Protein AF-G0P4Y8-F1 (afdb_monomer_lite)

Organism: Caenorhabditis brenneri (NCBI:txid135651)

Foldseek 3Di:
DDPDPPPDPPDPVQPLVNVLVCCLVPDALQVLLVQLLPDLVSVLSSLVVLLVLLVVLVVLLVVLLVLLVVCCVVPVLLPQLNVLSVCCCPLQSVLLVLCSLVSNPSDDDCSPLSQSSRVLSRVSVVLSVQSVCVSVPDDDPDRDCVVSSVSSVVSSVCCVVPPVVVSVVVVVVVVVVVVVVVVVVVVVVVVVVVVVVVVVVVVVVVVVVVVVVVVVVVVVVVVVVVVVVVVVVVVVVVVVVVVVVVVVVVVVVVVD

pLDDT: mean 80.64, std 14.35, range [33.56, 96.12]

Structure (mmCIF, N/CA/C/O backbone):
data_AF-G0P4Y8-F1
#
_entry.id   AF-G0P4Y8-F1
#
loop_
_atom_site.group_PDB
_atom_site.id
_atom_site.type_symbol
_atom_site.label_atom_id
_atom_site.label_alt_id
_atom_site.label_comp_id
_atom_site.label_asym_id
_atom_site.label_entity_id
_atom_site.label_seq_id
_atom_site.pdbx_PDB_ins_code
_atom_site.Cartn_x
_atom_site.Cartn_y
_atom_site.Cartn_z
_atom_site.occupancy
_atom_site.B_iso_or_equiv
_atom_site.auth_seq_id
_atom_site.auth_comp_id
_atom_site.auth_asym_id
_atom_site.auth_atom_id
_atom_site.pdbx_PDB_model_num
ATOM 1 N N . MET A 1 1 ? -16.570 -28.121 -39.715 1.00 37.16 1 MET A N 1
ATOM 2 C CA . MET A 1 1 ? -16.388 -28.126 -38.246 1.00 37.16 1 MET A CA 1
ATOM 3 C C . MET A 1 1 ? -15.683 -26.844 -37.822 1.00 37.16 1 MET A C 1
ATOM 5 O O . MET A 1 1 ? -14.482 -26.720 -38.023 1.00 37.16 1 MET A O 1
ATOM 9 N N . LYS A 1 2 ? -16.431 -25.855 -37.318 1.00 33.56 2 LYS A N 1
ATOM 10 C CA . LYS A 1 2 ? -15.859 -24.630 -36.740 1.00 33.56 2 LYS A CA 1
ATOM 11 C C . LYS A 1 2 ? -15.390 -24.964 -35.323 1.00 33.56 2 LYS A C 1
ATOM 13 O O . LYS A 1 2 ? -16.210 -25.363 -34.504 1.00 33.56 2 LYS A O 1
ATOM 18 N N . LYS A 1 3 ? -14.088 -24.844 -35.049 1.00 38.59 3 LYS A N 1
ATOM 19 C CA . LYS A 1 3 ? -13.556 -24.901 -33.681 1.00 38.59 3 LYS A CA 1
ATOM 20 C C . LYS A 1 3 ? -14.066 -23.671 -32.937 1.00 38.59 3 LYS A C 1
ATOM 22 O O . LYS A 1 3 ? -13.577 -22.567 -33.159 1.00 38.59 3 LYS A O 1
ATOM 27 N N . THR A 1 4 ? -15.070 -23.858 -32.093 1.00 38.50 4 THR A N 1
ATOM 28 C CA . THR A 1 4 ? -15.484 -22.861 -31.110 1.00 38.50 4 THR A CA 1
ATOM 29 C C . THR A 1 4 ? -14.330 -22.712 -30.122 1.00 38.50 4 THR A C 1
ATOM 31 O O . THR A 1 4 ? -14.064 -23.610 -29.326 1.00 38.50 4 THR A O 1
ATOM 34 N N . LEU A 1 5 ? -13.584 -21.612 -30.229 1.00 39.19 5 LEU A N 1
ATOM 35 C CA . LEU A 1 5 ? -12.640 -21.185 -29.203 1.00 39.19 5 LEU A CA 1
ATOM 36 C C . LEU A 1 5 ? -13.459 -20.869 -27.951 1.00 39.19 5 LEU A C 1
ATOM 38 O O . LEU A 1 5 ? -14.100 -19.825 -27.869 1.00 39.19 5 LEU A O 1
ATOM 42 N N . VAL A 1 6 ? -13.478 -21.799 -26.999 1.00 40.50 6 VAL A N 1
ATOM 43 C CA . VAL A 1 6 ? -13.973 -21.534 -25.650 1.00 40.50 6 VAL A CA 1
ATOM 44 C C . VAL A 1 6 ? -12.994 -20.540 -25.032 1.00 40.50 6 VAL A C 1
ATOM 46 O O . VAL A 1 6 ? -11.885 -20.902 -24.641 1.00 40.50 6 VAL A O 1
ATOM 49 N N . SER A 1 7 ? -13.365 -19.261 -25.025 1.00 37.09 7 SER A N 1
ATOM 50 C CA . SER A 1 7 ? -12.623 -18.226 -24.317 1.00 37.09 7 SER A CA 1
ATOM 51 C C . SER A 1 7 ? -12.599 -18.575 -22.831 1.00 37.09 7 SER A C 1
ATOM 53 O O . SER A 1 7 ? -13.652 -18.728 -22.212 1.00 37.09 7 SER A O 1
ATOM 55 N N . HIS A 1 8 ? -11.401 -18.693 -22.265 1.00 36.38 8 HIS A N 1
ATOM 56 C CA . HIS A 1 8 ? -11.180 -18.782 -20.824 1.00 36.38 8 HIS A CA 1
ATOM 57 C C . HIS A 1 8 ? -11.990 -17.677 -20.102 1.00 36.38 8 HIS A C 1
ATOM 59 O O . HIS A 1 8 ? -11.921 -16.524 -20.534 1.00 36.38 8 HIS A O 1
ATOM 65 N N . PRO A 1 9 ? -12.708 -17.951 -18.994 1.00 43.38 9 PRO A N 1
ATOM 66 C CA . PRO A 1 9 ? -13.504 -16.946 -18.271 1.00 43.38 9 PRO A CA 1
ATOM 67 C C . PRO A 1 9 ? -12.642 -15.941 -17.476 1.00 43.38 9 PRO A C 1
ATOM 69 O O . PRO A 1 9 ? -13.101 -15.291 -16.540 1.00 43.38 9 PRO A O 1
ATOM 72 N N . SER A 1 10 ? -11.364 -15.800 -17.819 1.00 47.06 10 SER A N 1
ATOM 73 C CA . SER A 1 10 ? -10.404 -14.952 -17.125 1.00 47.06 10 SER A CA 1
ATOM 74 C C . SER A 1 10 ? -10.356 -13.566 -17.760 1.00 47.06 10 SER A C 1
ATOM 76 O O . SER A 1 10 ? -9.437 -13.261 -18.517 1.00 47.06 10 SER A O 1
ATOM 78 N N . LYS A 1 11 ? -11.374 -12.754 -17.466 1.00 45.81 11 LYS A N 1
ATOM 79 C CA . LYS A 1 11 ? -11.297 -11.291 -17.296 1.00 45.81 11 LYS A CA 1
ATOM 80 C C . LYS A 1 11 ? -12.686 -10.771 -16.899 1.00 45.81 11 LYS A C 1
ATOM 82 O O . LYS A 1 11 ? -13.414 -10.253 -17.745 1.00 45.81 11 LYS A O 1
ATOM 87 N N . PRO A 1 12 ? -13.080 -10.861 -15.618 1.00 49.00 12 PRO A N 1
ATOM 88 C CA . PRO A 1 12 ? -14.038 -9.900 -15.109 1.00 49.00 12 PRO A CA 1
ATOM 89 C C . PRO A 1 12 ? -13.331 -8.541 -15.123 1.00 49.00 12 PRO A C 1
ATOM 91 O O . PRO A 1 12 ? -12.482 -8.249 -14.288 1.00 49.00 12 PRO A O 1
ATOM 94 N N . ASN A 1 13 ? -13.639 -7.737 -16.139 1.00 55.09 13 ASN A N 1
ATOM 95 C CA . ASN A 1 13 ? -13.104 -6.394 -16.357 1.00 55.09 13 ASN A CA 1
ATOM 96 C C . ASN A 1 13 ? -13.789 -5.383 -15.416 1.00 55.09 13 ASN A C 1
ATOM 98 O O . ASN A 1 13 ? -14.187 -4.302 -15.837 1.00 55.09 13 ASN A O 1
ATOM 102 N N . ILE A 1 14 ? -14.023 -5.776 -14.161 1.00 63.00 14 ILE A N 1
ATOM 103 C CA . ILE A 1 14 ? -14.583 -4.894 -13.141 1.00 63.00 14 ILE A CA 1
ATOM 104 C C . ILE A 1 14 ? -13.395 -4.115 -12.577 1.00 63.00 14 ILE A C 1
ATOM 106 O O . ILE A 1 14 ? -12.489 -4.735 -12.015 1.00 63.00 14 ILE A O 1
ATOM 110 N N . PRO A 1 15 ? -13.355 -2.780 -12.729 1.00 77.56 15 PRO A N 1
ATOM 111 C CA . PRO A 1 15 ? -12.312 -1.978 -12.112 1.00 77.56 15 PRO A CA 1
ATOM 112 C C . PRO A 1 15 ? -12.274 -2.264 -10.610 1.00 77.56 15 PRO A C 1
ATOM 114 O O . PRO A 1 15 ? -13.320 -2.259 -9.960 1.00 77.56 15 PRO A O 1
ATOM 117 N N . VAL A 1 16 ? -11.084 -2.473 -10.042 1.00 71.56 16 VAL A N 1
ATOM 118 C CA . VAL A 1 16 ? -10.914 -2.725 -8.595 1.00 71.56 16 VAL A CA 1
ATOM 119 C C . VAL A 1 16 ? -11.607 -1.640 -7.762 1.00 71.56 16 VAL A C 1
ATOM 121 O O . VAL A 1 16 ? -12.218 -1.943 -6.746 1.00 71.56 16 VAL A O 1
ATOM 124 N N . ILE A 1 17 ? -11.617 -0.402 -8.260 1.00 75.69 17 ILE A N 1
ATOM 125 C CA . ILE A 1 17 ? -12.315 0.745 -7.663 1.00 75.69 17 ILE A CA 1
ATOM 126 C C . ILE A 1 17 ? -13.834 0.520 -7.589 1.00 75.69 17 ILE A C 1
ATOM 128 O O . ILE A 1 17 ? -14.451 0.798 -6.565 1.00 75.69 17 ILE A O 1
ATOM 132 N N . ALA A 1 18 ? -14.449 -0.009 -8.651 1.00 77.12 18 ALA A N 1
ATOM 133 C CA . ALA A 1 18 ? -15.880 -0.305 -8.664 1.00 77.12 18 ALA A CA 1
ATOM 134 C C . ALA A 1 18 ? -16.216 -1.424 -7.668 1.00 77.12 18 ALA A C 1
ATOM 136 O O . ALA A 1 18 ? -17.212 -1.345 -6.953 1.00 77.12 18 ALA A O 1
ATOM 137 N N . LEU A 1 19 ? -15.346 -2.432 -7.568 1.00 77.81 19 LEU A N 1
ATOM 138 C CA . LEU A 1 19 ? -15.504 -3.513 -6.601 1.00 77.81 19 LEU A CA 1
ATOM 139 C C . LEU A 1 19 ? -15.333 -3.021 -5.155 1.00 77.81 19 LEU A C 1
ATOM 141 O O . LEU A 1 19 ? -16.146 -3.355 -4.300 1.00 77.81 19 LEU A O 1
ATOM 145 N N . GLN A 1 20 ? -14.328 -2.185 -4.888 1.00 79.50 20 GLN A N 1
ATOM 146 C CA . GLN A 1 20 ? -14.122 -1.541 -3.588 1.00 79.50 20 GLN A CA 1
ATOM 147 C C . GLN A 1 20 ? -15.324 -0.677 -3.188 1.00 79.50 20 GLN A C 1
ATOM 149 O O . GLN A 1 20 ? -15.738 -0.720 -2.031 1.00 79.50 20 GLN A O 1
ATOM 154 N N . ALA A 1 21 ? -15.924 0.056 -4.131 1.00 80.00 21 ALA A N 1
ATOM 155 C CA . ALA A 1 21 ? -17.115 0.863 -3.877 1.00 80.00 21 ALA A CA 1
ATOM 156 C C . ALA A 1 21 ? -18.328 0.001 -3.491 1.00 80.00 21 ALA A C 1
ATOM 158 O O . ALA A 1 21 ? -19.003 0.297 -2.508 1.00 80.00 21 ALA A O 1
ATOM 159 N N . VAL A 1 22 ? -18.577 -1.096 -4.215 1.00 81.81 22 VAL A N 1
ATOM 160 C CA . VAL A 1 22 ? -19.649 -2.047 -3.870 1.00 81.81 22 VAL A CA 1
ATOM 161 C C . VAL A 1 22 ? -19.393 -2.673 -2.501 1.00 81.81 22 VAL A C 1
ATOM 163 O O . VAL A 1 22 ? -20.286 -2.694 -1.660 1.00 81.81 22 VAL A O 1
ATOM 166 N N . LEU A 1 23 ? -18.168 -3.135 -2.244 1.00 82.19 23 LEU A N 1
ATOM 167 C CA . LEU A 1 23 ? -17.813 -3.746 -0.966 1.00 82.19 23 LEU A CA 1
ATOM 168 C C . LEU A 1 23 ? -17.982 -2.779 0.211 1.00 82.19 23 LEU A C 1
ATOM 170 O O . LEU A 1 23 ? -18.524 -3.166 1.238 1.00 82.19 23 LEU A O 1
ATOM 174 N N . THR A 1 24 ? -17.573 -1.520 0.045 1.00 80.00 24 THR A N 1
ATOM 175 C CA . THR A 1 24 ? -17.687 -0.489 1.090 1.00 80.00 24 THR A CA 1
ATOM 176 C C . THR A 1 24 ? -19.142 -0.133 1.395 1.00 80.00 24 THR A C 1
ATOM 178 O O . THR A 1 24 ? -19.474 0.143 2.542 1.00 80.00 24 THR A O 1
ATOM 181 N N . ASN A 1 25 ? -20.012 -0.130 0.381 1.00 79.69 25 ASN A N 1
ATOM 182 C CA . ASN A 1 25 ? -21.400 0.311 0.534 1.00 79.69 25 ASN A CA 1
ATOM 183 C C . ASN A 1 25 ? -22.365 -0.821 0.915 1.00 79.69 25 ASN A C 1
ATOM 185 O O . ASN A 1 25 ? -23.425 -0.552 1.473 1.00 79.69 25 ASN A O 1
ATOM 189 N N . CYS A 1 26 ? -22.035 -2.072 0.589 1.00 81.31 26 CYS A N 1
ATOM 190 C CA . CYS A 1 26 ? -22.941 -3.208 0.773 1.00 81.31 26 CYS A CA 1
ATOM 191 C C . CYS A 1 26 ? -22.556 -4.131 1.937 1.00 81.31 26 CYS A C 1
ATOM 193 O O . CYS A 1 26 ? -23.373 -4.962 2.333 1.00 81.31 26 CYS A O 1
ATOM 195 N N . PHE A 1 27 ? -21.342 -4.021 2.485 1.00 84.19 27 PHE A N 1
ATOM 196 C CA . PHE A 1 27 ? -20.846 -4.922 3.525 1.00 84.19 27 PHE A CA 1
ATOM 197 C C . PHE A 1 27 ? -20.342 -4.151 4.750 1.00 84.19 27 PHE A C 1
ATOM 199 O O . PHE A 1 27 ? -19.700 -3.112 4.623 1.00 84.19 27 PHE A O 1
ATOM 206 N N . ASN A 1 28 ? -20.617 -4.687 5.942 1.00 85.94 28 ASN A N 1
ATOM 207 C CA . ASN A 1 28 ? -20.008 -4.226 7.191 1.00 85.94 28 ASN A CA 1
ATOM 208 C C . ASN A 1 28 ? -18.598 -4.825 7.351 1.00 85.94 28 ASN A C 1
ATOM 210 O O . ASN A 1 28 ? -18.199 -5.724 6.596 1.00 85.94 28 ASN A O 1
ATOM 214 N N . TYR A 1 29 ? -17.826 -4.341 8.325 1.00 86.62 29 TYR A N 1
ATOM 215 C CA . TYR A 1 29 ? -16.450 -4.800 8.494 1.00 86.62 29 TYR A CA 1
ATOM 216 C C . TYR A 1 29 ? -16.390 -6.283 8.889 1.00 86.62 29 TYR A C 1
ATOM 218 O O . TYR A 1 29 ? -15.479 -6.990 8.457 1.00 86.62 29 TYR A O 1
ATOM 226 N N . GLU A 1 30 ? -17.365 -6.809 9.634 1.00 86.50 30 GLU A N 1
ATOM 227 C CA . GLU A 1 30 ? -17.492 -8.242 9.915 1.00 86.50 30 GLU A CA 1
ATOM 228 C C . GLU A 1 30 ? -17.604 -9.078 8.633 1.00 86.50 30 GLU A C 1
ATOM 230 O O . GLU A 1 30 ? -16.881 -10.063 8.470 1.00 86.50 30 GLU A O 1
ATOM 235 N N . HIS A 1 31 ? -18.468 -8.686 7.699 1.00 85.38 31 HIS A N 1
ATOM 236 C CA . HIS A 1 31 ? -18.632 -9.383 6.431 1.00 85.38 31 HIS A CA 1
ATOM 237 C C . HIS A 1 31 ? -17.372 -9.287 5.567 1.00 85.38 31 HIS A C 1
ATOM 239 O O . HIS A 1 31 ? -17.008 -10.276 4.934 1.00 85.38 31 HIS A O 1
ATOM 245 N N . LEU A 1 32 ? -16.672 -8.147 5.577 1.00 83.12 32 LEU A N 1
ATOM 246 C CA . LEU A 1 32 ? -15.362 -8.019 4.927 1.00 83.12 32 LEU A CA 1
ATOM 247 C C . LEU A 1 32 ? -14.343 -8.990 5.541 1.00 83.12 32 LEU A C 1
ATOM 249 O O . LEU A 1 32 ? -13.607 -9.653 4.812 1.00 83.12 32 LEU A O 1
ATOM 253 N N . GLY A 1 33 ? -14.358 -9.147 6.868 1.00 78.88 33 GLY A N 1
ATOM 254 C CA . GLY A 1 33 ? -13.559 -10.146 7.576 1.00 78.88 33 GLY A CA 1
ATOM 255 C C . GLY A 1 33 ? -13.849 -11.576 7.116 1.00 78.88 33 GLY A C 1
ATOM 256 O O . GLY A 1 33 ? -12.915 -12.330 6.865 1.00 78.88 33 GLY A O 1
ATOM 257 N N . ARG A 1 34 ? -15.124 -11.935 6.921 1.00 81.69 34 ARG A N 1
ATOM 258 C CA . ARG A 1 34 ? -15.521 -13.263 6.412 1.00 81.69 34 ARG A CA 1
ATOM 259 C C . ARG A 1 34 ? -15.156 -13.464 4.938 1.00 81.69 34 ARG A C 1
ATOM 261 O O . ARG A 1 34 ? -14.714 -14.542 4.557 1.00 81.69 34 ARG A O 1
ATOM 268 N N . LEU A 1 35 ? -15.298 -12.432 4.102 1.00 78.12 35 LEU A N 1
ATOM 269 C CA . LEU A 1 35 ? -14.912 -12.475 2.684 1.00 78.12 35 LEU A CA 1
ATOM 270 C C . LEU A 1 35 ? -13.411 -12.734 2.503 1.00 78.12 35 LEU A C 1
ATOM 272 O O . LEU A 1 35 ? -13.017 -13.445 1.575 1.00 78.12 35 LEU A O 1
ATOM 276 N N . ARG A 1 36 ? -12.591 -12.219 3.427 1.00 76.50 36 ARG A N 1
ATOM 277 C CA . ARG A 1 36 ? -11.142 -12.454 3.493 1.00 76.50 36 ARG A CA 1
ATOM 278 C C . ARG A 1 36 ? -10.784 -13.949 3.536 1.00 76.50 36 ARG A C 1
ATOM 280 O O . ARG A 1 36 ? -9.769 -14.354 2.980 1.00 76.50 36 ARG A O 1
ATOM 287 N N . GLU A 1 37 ? -11.628 -14.786 4.145 1.00 71.38 37 GLU A N 1
ATOM 288 C CA . GLU A 1 37 ? -11.367 -16.221 4.348 1.00 71.38 37 GLU A CA 1
ATOM 289 C C . GLU A 1 37 ? -11.548 -17.066 3.074 1.00 71.38 37 GLU A C 1
ATOM 291 O O . GLU A 1 37 ? -11.042 -18.189 2.983 1.00 71.38 37 GLU A O 1
ATOM 296 N N . VAL A 1 38 ? -12.260 -16.536 2.075 1.00 71.44 38 VAL A N 1
ATOM 297 C CA . VAL A 1 38 ? -12.765 -17.315 0.937 1.00 71.44 38 VAL A CA 1
ATOM 298 C C . VAL A 1 38 ? -11.737 -17.448 -0.190 1.00 71.44 38 VAL A C 1
ATOM 300 O O . VAL A 1 38 ? -11.572 -18.534 -0.748 1.00 71.44 38 VAL A O 1
ATOM 303 N N . HIS A 1 39 ? -11.043 -16.363 -0.558 1.00 68.31 39 HIS A N 1
ATOM 304 C CA . HIS A 1 39 ? -10.130 -16.361 -1.709 1.00 68.31 39 HIS A CA 1
ATOM 305 C C . HIS A 1 39 ? -8.994 -15.330 -1.569 1.00 68.31 39 HIS A C 1
ATOM 307 O O . HIS A 1 39 ? -9.260 -14.216 -1.124 1.00 68.31 39 HIS A O 1
ATOM 313 N N . PRO A 1 40 ? -7.766 -15.608 -2.063 1.00 66.56 40 PRO A N 1
ATOM 314 C CA . PRO A 1 40 ? -6.637 -14.671 -1.973 1.00 66.56 40 PRO A CA 1
ATOM 315 C C . PRO A 1 40 ? -6.868 -13.293 -2.611 1.00 66.56 40 PRO A C 1
ATOM 317 O O . PRO A 1 40 ? -6.296 -12.308 -2.174 1.00 66.56 40 PRO A O 1
ATOM 320 N N . HIS A 1 41 ? -7.707 -13.202 -3.647 1.00 68.50 41 HIS A N 1
ATOM 321 C CA . HIS A 1 41 ? -8.039 -11.897 -4.244 1.00 68.50 41 HIS A CA 1
ATOM 322 C C . HIS A 1 41 ? -8.987 -11.073 -3.355 1.00 68.50 41 HIS A C 1
ATOM 324 O O . HIS A 1 41 ? -8.931 -9.847 -3.367 1.00 68.50 41 HIS A O 1
ATOM 330 N N . TRP A 1 42 ? -9.854 -11.736 -2.579 1.00 75.56 42 TRP A N 1
ATOM 331 C CA . TRP A 1 42 ? -10.685 -11.067 -1.576 1.00 75.56 42 TRP A CA 1
ATOM 332 C C . TRP A 1 42 ? -9.874 -10.712 -0.335 1.00 75.56 42 TRP A C 1
ATOM 334 O O . TRP A 1 42 ? -10.156 -9.689 0.274 1.00 75.56 42 TRP A O 1
ATOM 344 N N . ASP A 1 43 ? -8.857 -11.511 0.001 1.00 73.31 43 ASP A N 1
ATOM 345 C CA . ASP A 1 43 ? -7.935 -11.249 1.109 1.00 73.31 43 ASP A CA 1
ATOM 346 C C . ASP A 1 43 ? -7.277 -9.867 0.986 1.00 73.31 43 ASP A C 1
ATOM 348 O O . ASP A 1 43 ? -7.378 -9.044 1.894 1.00 73.31 43 ASP A O 1
ATOM 352 N N . GLU A 1 44 ? -6.708 -9.563 -0.183 1.00 73.25 44 GLU A N 1
ATOM 353 C CA . GLU A 1 44 ? -6.057 -8.276 -0.441 1.00 73.25 44 GLU A CA 1
ATOM 354 C C . GLU A 1 44 ? -7.044 -7.097 -0.396 1.00 73.25 44 GLU A C 1
ATOM 356 O O . GL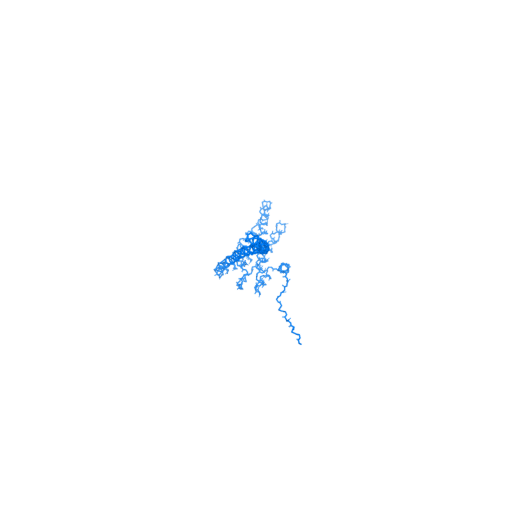U A 1 44 ? -6.809 -6.110 0.305 1.00 73.25 44 GLU A O 1
ATOM 361 N N . ILE A 1 45 ? -8.176 -7.196 -1.102 1.00 77.81 45 ILE A N 1
ATOM 362 C CA . ILE A 1 45 ? -9.152 -6.097 -1.188 1.00 77.81 45 ILE A CA 1
ATOM 363 C C . ILE A 1 45 ? -9.840 -5.864 0.164 1.00 77.81 45 ILE A C 1
ATOM 365 O O . ILE A 1 45 ? -9.953 -4.723 0.611 1.00 77.81 45 ILE A O 1
ATOM 369 N N . ALA A 1 46 ? -10.283 -6.925 0.842 1.00 80.31 46 ALA A N 1
ATOM 370 C CA . ALA A 1 46 ? -10.920 -6.813 2.150 1.00 80.31 46 ALA A CA 1
ATOM 371 C C . ALA A 1 46 ? -9.924 -6.361 3.226 1.00 80.31 46 ALA A C 1
ATOM 373 O O . ALA A 1 46 ? -10.289 -5.550 4.072 1.00 80.31 46 ALA A O 1
ATOM 374 N N . GLY A 1 47 ? -8.664 -6.810 3.170 1.00 78.19 47 GLY A N 1
ATOM 375 C CA . GLY A 1 47 ? -7.595 -6.338 4.053 1.00 78.19 47 GLY A CA 1
ATOM 376 C C . GLY A 1 47 ? -7.364 -4.830 3.930 1.00 78.19 47 GLY A C 1
ATOM 377 O O . GLY A 1 47 ? -7.377 -4.119 4.935 1.00 78.19 47 GLY A O 1
ATOM 378 N N . GLN A 1 48 ? -7.270 -4.312 2.699 1.00 79.94 48 GLN A N 1
ATOM 379 C CA . GLN A 1 48 ? -7.172 -2.868 2.447 1.00 79.94 48 GLN A CA 1
ATOM 380 C C . GLN A 1 48 ? -8.377 -2.097 3.005 1.00 79.94 48 GLN A C 1
ATOM 382 O O . GLN A 1 48 ? -8.205 -1.065 3.656 1.00 79.94 48 GLN A O 1
ATOM 387 N N . LEU A 1 49 ? -9.598 -2.599 2.790 1.00 83.56 49 LEU A N 1
ATOM 388 C CA . LEU A 1 49 ? -10.814 -1.953 3.288 1.00 83.56 49 LEU A CA 1
ATOM 389 C C . LEU A 1 49 ? -10.893 -1.964 4.822 1.00 83.56 49 LEU A C 1
ATOM 391 O O . LEU A 1 49 ? -11.234 -0.937 5.410 1.00 83.56 49 LEU A O 1
ATOM 395 N N . LEU A 1 50 ? -10.520 -3.065 5.479 1.00 84.12 50 LEU A N 1
ATOM 396 C CA . LEU A 1 50 ? -10.464 -3.170 6.941 1.00 84.12 50 LEU A CA 1
ATOM 397 C C . LEU A 1 50 ? -9.443 -2.198 7.544 1.00 84.12 50 LEU A C 1
ATOM 399 O O . LEU A 1 50 ? -9.763 -1.497 8.502 1.00 84.12 50 LEU A O 1
ATOM 403 N N . ASN A 1 51 ? -8.257 -2.084 6.942 1.00 83.25 51 ASN A N 1
ATOM 404 C CA . ASN A 1 51 ? -7.258 -1.094 7.343 1.00 83.25 51 ASN A CA 1
ATOM 405 C C . ASN A 1 51 ? -7.766 0.337 7.166 1.00 83.25 51 ASN A C 1
ATOM 407 O O . ASN A 1 51 ? -7.609 1.171 8.057 1.00 83.25 51 ASN A O 1
ATOM 411 N N . SER A 1 52 ? -8.427 0.625 6.042 1.00 85.62 52 SER A N 1
ATOM 412 C CA . SER A 1 52 ? -9.035 1.939 5.824 1.00 85.62 52 SER A CA 1
ATOM 413 C C . SER A 1 52 ? -10.094 2.254 6.888 1.00 85.62 52 SER A C 1
ATOM 415 O O . SER A 1 52 ? -10.175 3.385 7.362 1.00 85.62 52 SER A O 1
ATOM 417 N N . GLY A 1 53 ? -10.866 1.247 7.310 1.00 85.88 53 GLY A N 1
ATOM 418 C CA . GLY A 1 53 ? -11.847 1.357 8.384 1.00 85.88 53 GLY A CA 1
ATOM 419 C C . GLY A 1 53 ? -11.207 1.664 9.731 1.00 85.88 53 GLY A C 1
ATOM 420 O O . GLY A 1 53 ? -11.675 2.551 10.439 1.00 85.88 53 GLY A O 1
ATOM 421 N N . TYR A 1 54 ? -10.099 0.998 10.056 1.00 87.81 54 TYR A N 1
ATOM 422 C CA . TYR A 1 54 ? -9.327 1.274 11.266 1.00 87.81 54 TYR A CA 1
ATOM 423 C C . TYR A 1 54 ? -8.781 2.701 11.312 1.00 87.81 54 TYR A C 1
ATOM 425 O O . TYR A 1 54 ? -8.970 3.385 12.313 1.00 87.81 54 TYR A O 1
ATOM 433 N N . TYR A 1 55 ? -8.178 3.191 10.224 1.00 88.31 55 TYR A N 1
ATOM 434 C CA . TYR A 1 55 ? -7.686 4.571 10.175 1.00 88.31 55 TYR A CA 1
ATOM 435 C C . TYR A 1 55 ? -8.814 5.599 10.304 1.00 88.31 55 TYR A C 1
ATOM 437 O O . TYR A 1 55 ? -8.663 6.574 11.038 1.00 88.31 55 TYR A O 1
ATOM 445 N N . LYS A 1 56 ? -9.969 5.357 9.668 1.00 89.88 56 LYS A N 1
ATOM 446 C CA . LYS A 1 56 ? -11.172 6.189 9.856 1.00 89.88 56 LYS A CA 1
ATOM 447 C C . LYS A 1 56 ? -11.635 6.197 11.311 1.00 89.88 56 LYS A C 1
ATOM 449 O O . LYS A 1 56 ? -12.055 7.233 11.821 1.00 89.88 56 LYS A O 1
ATOM 454 N N . LEU A 1 57 ? -11.578 5.043 11.971 1.00 90.06 57 LEU A N 1
ATOM 455 C CA . LEU A 1 57 ? -11.967 4.905 13.367 1.00 90.06 57 LEU A CA 1
ATOM 456 C C . LEU A 1 57 ? -11.012 5.681 14.280 1.00 90.06 57 LEU A C 1
ATOM 458 O O . LEU A 1 57 ? -11.477 6.433 15.134 1.00 90.06 57 LEU A O 1
ATOM 462 N N . LEU A 1 58 ? -9.702 5.547 14.065 1.00 87.81 58 LEU A N 1
ATOM 463 C CA . LEU A 1 58 ? -8.670 6.268 14.807 1.00 87.81 58 LEU A CA 1
ATOM 464 C C . LEU A 1 58 ? -8.852 7.786 14.673 1.00 87.81 58 LEU A C 1
ATOM 466 O O . LEU A 1 58 ? -8.988 8.481 15.676 1.00 87.81 58 LEU A O 1
ATOM 470 N N . GLU A 1 59 ? -8.981 8.281 13.439 1.00 90.31 59 GLU A N 1
ATOM 471 C CA . GLU A 1 59 ? -9.201 9.704 13.166 1.00 90.31 59 GLU A CA 1
ATOM 472 C C . GLU A 1 59 ? -10.476 10.229 13.848 1.00 90.31 59 GLU A C 1
ATOM 474 O O . GLU A 1 59 ? -10.490 11.322 14.420 1.00 90.31 59 GLU A O 1
ATOM 479 N N . ARG A 1 60 ? -11.564 9.449 13.815 1.00 91.88 60 ARG A N 1
ATOM 480 C CA . ARG A 1 60 ? -12.825 9.813 14.474 1.00 91.88 60 ARG A CA 1
ATOM 481 C C . ARG A 1 60 ? -12.688 9.839 15.996 1.00 91.88 60 ARG A C 1
ATOM 483 O O . ARG A 1 60 ? -13.167 10.778 16.627 1.00 91.88 60 ARG A O 1
ATOM 490 N N . SER A 1 61 ? -12.033 8.836 16.573 1.00 89.50 61 SER A N 1
ATOM 491 C CA . SER A 1 61 ? -11.737 8.759 18.006 1.00 89.50 61 SER A CA 1
ATOM 492 C C . SER A 1 61 ? -10.942 9.982 18.477 1.00 89.50 61 SER A C 1
ATOM 494 O O . SER A 1 61 ? -11.319 10.608 19.467 1.00 89.50 61 SER A O 1
ATOM 496 N N . ASP A 1 62 ? -9.906 10.385 17.740 1.00 86.44 62 ASP A N 1
ATOM 497 C CA . ASP A 1 62 ? -9.073 11.542 18.093 1.00 86.44 62 ASP A CA 1
ATOM 498 C C . ASP A 1 62 ? -9.852 12.861 18.018 1.00 86.44 62 ASP A C 1
ATOM 500 O O . ASP A 1 62 ? -9.774 13.694 18.926 1.00 86.44 62 ASP A O 1
ATOM 504 N N . LYS A 1 63 ? -10.677 13.036 16.977 1.00 90.38 63 LYS A N 1
ATOM 505 C CA . LYS A 1 63 ? -11.566 14.204 16.847 1.00 90.38 63 LYS A CA 1
ATOM 506 C C . LYS A 1 63 ? -12.560 14.296 18.005 1.00 90.38 63 LYS A C 1
ATOM 508 O O . LYS A 1 63 ? -12.751 15.384 18.554 1.00 90.38 63 LYS A O 1
ATOM 513 N N . LEU A 1 64 ? -13.171 13.174 18.394 1.00 88.12 64 LEU A N 1
ATOM 514 C CA . LEU A 1 64 ? -14.095 13.116 19.529 1.00 88.12 64 LEU A CA 1
ATOM 515 C C . LEU A 1 64 ? -13.385 13.419 20.849 1.00 88.12 64 LEU A C 1
ATOM 517 O O . LEU A 1 64 ? -13.922 14.173 21.659 1.00 88.12 64 LEU A O 1
ATOM 521 N N . LEU A 1 65 ? -12.163 12.915 21.044 1.00 86.50 65 LEU A N 1
ATOM 522 C CA . LEU A 1 65 ? -11.383 13.186 22.250 1.00 86.50 65 LEU A CA 1
ATOM 523 C C . LEU A 1 65 ? -11.055 14.675 22.363 1.00 86.50 65 LEU A C 1
ATOM 525 O O . LEU A 1 65 ? -11.295 15.274 23.408 1.00 86.50 65 LEU A O 1
ATOM 529 N N . MET A 1 66 ? -10.598 15.301 21.275 1.00 87.25 66 MET A N 1
ATOM 530 C CA . MET A 1 66 ? -10.348 16.745 21.234 1.00 87.25 66 MET A CA 1
ATOM 531 C C . MET A 1 66 ? -11.613 17.577 21.484 1.00 87.25 66 MET A C 1
ATOM 533 O O . MET A 1 66 ? -11.549 18.659 22.074 1.00 87.25 66 MET A O 1
ATOM 537 N N . ALA A 1 67 ? -12.775 17.128 21.009 1.00 87.31 67 ALA A N 1
ATOM 538 C CA . ALA A 1 67 ? -14.043 17.812 21.249 1.00 87.31 67 ALA A CA 1
ATOM 539 C C . ALA A 1 67 ? -14.492 17.685 22.715 1.00 87.31 67 ALA A C 1
ATOM 541 O O . ALA A 1 67 ? -14.834 18.692 23.337 1.00 87.31 67 ALA A O 1
ATOM 542 N N . LEU A 1 68 ? -14.418 16.478 23.282 1.00 84.69 68 LEU A N 1
ATOM 543 C CA . LEU A 1 68 ? -14.750 16.208 24.680 1.00 84.69 68 LEU A CA 1
ATOM 544 C C . LEU A 1 68 ? -13.812 16.947 25.635 1.00 84.69 68 LEU A C 1
ATOM 546 O O . LEU A 1 68 ? -14.293 17.637 26.524 1.00 84.69 68 LEU A O 1
ATOM 550 N N . GLN A 1 69 ? -12.497 16.908 25.414 1.00 83.56 69 GLN A N 1
ATOM 551 C CA . GLN A 1 69 ? -11.518 17.606 26.258 1.00 83.56 69 GLN A CA 1
ATOM 552 C C . GLN A 1 69 ? -11.738 19.124 26.298 1.00 83.56 69 GLN A C 1
ATOM 554 O O . GLN A 1 69 ? -11.556 19.744 27.342 1.00 83.56 69 GLN A O 1
ATOM 559 N N . ARG A 1 70 ? -12.170 19.734 25.187 1.00 85.75 70 ARG A N 1
ATOM 560 C CA . ARG A 1 70 ? -12.503 21.168 25.157 1.00 85.75 70 ARG A CA 1
ATOM 561 C C . ARG A 1 70 ? -13.796 21.483 25.906 1.00 85.75 70 ARG A C 1
ATOM 563 O O . ARG A 1 70 ? -13.877 22.520 26.555 1.00 85.75 70 ARG A O 1
ATOM 570 N N . LYS A 1 71 ? -14.799 20.606 25.815 1.00 84.38 71 LYS A N 1
ATOM 571 C CA . LYS A 1 71 ? -16.141 20.836 26.370 1.00 84.38 71 LYS A CA 1
ATOM 572 C C . LYS A 1 71 ? -16.284 20.377 27.826 1.00 84.38 71 LYS A C 1
ATOM 574 O O . LYS A 1 71 ? -17.106 20.933 28.546 1.00 84.38 71 LYS A O 1
ATOM 579 N N . VAL A 1 72 ? -15.463 19.433 28.290 1.00 81.75 72 VAL A N 1
ATOM 580 C CA . VAL A 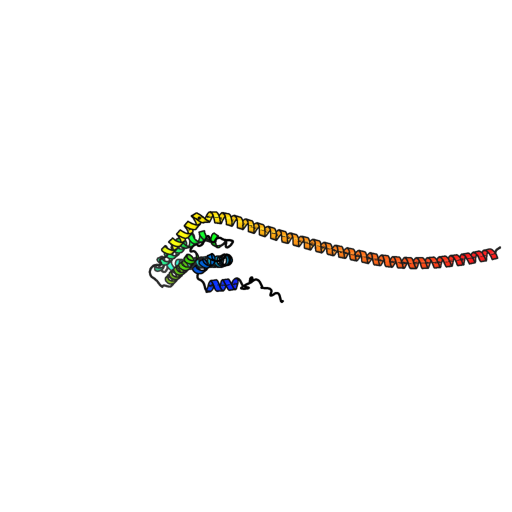1 72 ? -15.536 18.877 29.656 1.00 81.75 72 VAL A CA 1
ATOM 581 C C . VAL A 1 72 ? -15.202 19.914 30.729 1.00 81.75 72 VAL A C 1
ATOM 583 O O . VAL A 1 72 ? -15.737 19.857 31.828 1.00 81.75 72 VAL A O 1
ATOM 586 N N . VAL A 1 73 ? -14.369 20.907 30.394 1.00 78.31 73 VAL A N 1
ATOM 587 C CA . VAL A 1 73 ? -14.052 22.033 31.290 1.00 78.31 73 VAL A CA 1
ATOM 588 C C . VAL A 1 73 ? -15.305 22.863 31.597 1.00 78.31 73 VAL A C 1
ATOM 590 O O . VAL A 1 73 ? -15.449 23.375 32.701 1.00 78.31 73 VAL A O 1
ATOM 593 N N . SER A 1 74 ? -16.214 22.985 30.626 1.00 81.50 74 SER A N 1
ATOM 594 C CA . SER A 1 74 ? -17.473 23.727 30.763 1.00 81.50 74 SER A CA 1
ATOM 595 C C . SER A 1 74 ? -18.668 22.862 31.173 1.00 81.50 74 SER A C 1
ATOM 597 O O . SER A 1 74 ? -19.637 23.391 31.705 1.00 81.50 74 SER A O 1
ATOM 599 N N . ASP A 1 75 ? -18.613 21.553 30.921 1.00 81.81 75 ASP A N 1
ATOM 600 C CA . ASP A 1 75 ? -19.686 20.600 31.208 1.00 81.81 75 ASP A CA 1
ATOM 601 C C . ASP A 1 75 ? -19.120 19.346 31.902 1.00 81.81 75 ASP A C 1
ATOM 603 O O . ASP A 1 75 ? -18.676 18.400 31.234 1.00 81.81 75 ASP A O 1
ATOM 607 N N . PRO A 1 76 ? -19.146 19.312 33.249 1.00 78.19 76 PRO A N 1
ATOM 608 C CA . PRO A 1 76 ? -18.676 18.169 34.028 1.00 78.19 76 PRO A CA 1
ATOM 609 C C . PRO A 1 76 ? -19.443 16.864 33.747 1.00 78.19 76 PRO A C 1
ATOM 611 O O . PRO A 1 76 ? -18.931 15.780 34.031 1.00 78.19 76 PRO A O 1
ATOM 614 N N . GLY A 1 77 ? -20.643 16.920 33.150 1.00 80.00 77 GLY A N 1
ATOM 615 C CA . GLY A 1 77 ? -21.409 15.732 32.750 1.00 80.00 77 GLY A CA 1
ATOM 616 C C . GLY A 1 77 ? -20.698 14.876 31.694 1.00 80.00 77 GLY A C 1
ATOM 617 O O . GLY A 1 77 ? -20.943 13.673 31.588 1.00 80.00 77 GLY A O 1
ATOM 618 N N . LEU A 1 78 ? -19.738 15.456 30.966 1.00 82.88 78 LEU A N 1
ATOM 619 C CA . LEU A 1 78 ? -18.969 14.786 29.914 1.00 82.88 78 LEU A CA 1
ATOM 620 C C . LEU A 1 78 ? -17.734 14.025 30.426 1.00 82.88 78 LEU A C 1
ATOM 622 O O . LEU A 1 78 ? -17.037 13.379 29.633 1.00 82.88 78 LEU A O 1
ATOM 626 N N . HIS A 1 79 ? -17.454 14.043 31.735 1.00 84.50 79 HIS A N 1
ATOM 627 C CA . HIS A 1 79 ? -16.350 13.267 32.315 1.00 84.50 79 HIS A CA 1
ATOM 628 C C . HIS A 1 79 ? -16.511 11.764 32.062 1.00 84.50 79 HIS A C 1
ATOM 630 O O . HIS A 1 79 ? -15.534 11.086 31.739 1.00 84.50 79 HIS A O 1
ATOM 636 N N . TYR A 1 80 ? -17.743 11.251 32.139 1.00 86.25 80 TYR A N 1
ATOM 637 C CA . TYR A 1 80 ? -18.026 9.846 31.855 1.00 86.25 80 TYR A CA 1
ATOM 638 C C . TYR A 1 80 ? -17.707 9.487 30.397 1.00 86.25 80 TYR A C 1
ATOM 640 O O . TYR A 1 80 ? -16.956 8.544 30.152 1.00 86.25 80 TYR A O 1
ATOM 648 N N . ALA A 1 81 ? -18.188 10.281 29.435 1.00 85.69 81 ALA A N 1
ATOM 649 C CA . ALA A 1 81 ? -17.916 10.080 28.010 1.00 85.69 81 ALA A CA 1
ATOM 650 C C . ALA A 1 81 ? -16.410 10.145 27.690 1.00 85.69 81 ALA A C 1
ATOM 652 O O . ALA A 1 81 ? -15.894 9.323 26.934 1.00 85.69 81 ALA A O 1
ATOM 653 N N . THR A 1 82 ? -15.686 11.069 28.330 1.00 85.81 82 THR A N 1
ATOM 654 C CA . THR A 1 82 ? -14.224 11.188 28.206 1.00 85.81 82 THR A CA 1
ATOM 655 C C . THR A 1 82 ? -13.508 9.937 28.726 1.00 85.81 82 THR A C 1
ATOM 657 O O . THR A 1 82 ? -12.611 9.412 28.062 1.00 85.81 82 THR A O 1
ATOM 660 N N . ASN A 1 83 ? -13.924 9.415 29.885 1.00 87.31 83 ASN A N 1
ATOM 661 C CA . ASN A 1 83 ? -13.371 8.186 30.454 1.00 87.31 83 ASN A CA 1
ATOM 662 C C . ASN A 1 83 ? -13.649 6.971 29.554 1.00 87.31 83 ASN A C 1
ATOM 664 O O . ASN A 1 83 ? -12.744 6.198 29.254 1.00 87.31 83 ASN A O 1
ATOM 668 N N . VAL A 1 84 ? -14.882 6.820 29.063 1.00 88.56 84 VAL A N 1
ATOM 669 C CA . VAL A 1 84 ? -15.250 5.751 28.121 1.00 88.56 84 VAL A CA 1
ATOM 670 C C . VAL A 1 84 ? -14.389 5.814 26.859 1.00 88.56 84 VAL A C 1
ATOM 672 O O . VAL A 1 84 ? -13.822 4.797 26.468 1.00 88.56 84 VAL A O 1
ATOM 675 N N . LEU A 1 85 ? -14.222 6.994 26.254 1.00 88.31 85 LEU A N 1
ATOM 676 C CA . LEU A 1 85 ? -13.394 7.147 25.056 1.00 88.31 85 LEU A CA 1
ATOM 677 C C . LEU A 1 85 ? -11.923 6.802 25.318 1.00 88.31 85 LEU A C 1
ATOM 679 O O . LEU A 1 85 ? -11.296 6.117 24.513 1.00 88.31 85 LEU A O 1
ATOM 683 N N . THR A 1 86 ? -11.395 7.199 26.476 1.00 86.44 86 THR A N 1
ATOM 684 C CA . THR A 1 86 ? -10.030 6.850 26.899 1.00 86.44 86 THR A CA 1
ATOM 685 C C . THR A 1 86 ? -9.875 5.333 27.043 1.00 86.44 86 THR A C 1
ATOM 687 O O . THR A 1 86 ? -8.910 4.751 26.550 1.00 86.44 86 THR A O 1
ATOM 690 N N . ASN A 1 87 ? -10.860 4.659 27.644 1.00 89.56 87 ASN A N 1
ATOM 691 C CA . ASN A 1 87 ? -10.863 3.202 27.773 1.00 89.56 87 ASN A CA 1
ATOM 692 C C . ASN A 1 87 ? -10.961 2.496 26.414 1.00 89.56 87 ASN A C 1
ATOM 694 O O . ASN A 1 87 ? -10.284 1.489 26.204 1.00 89.56 87 ASN A O 1
ATOM 698 N N . ILE A 1 88 ? -11.738 3.030 25.466 1.00 89.00 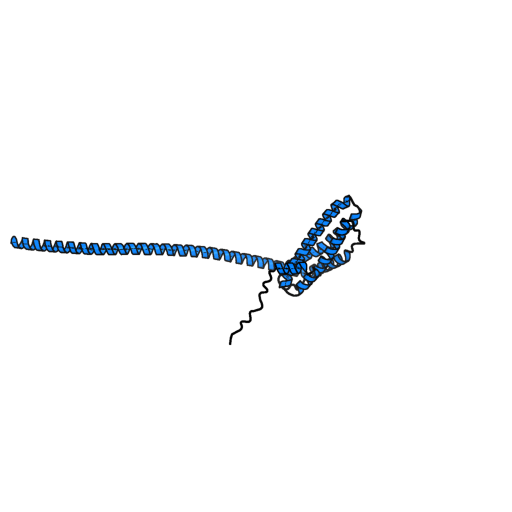88 ILE A N 1
ATOM 699 C CA . ILE A 1 88 ? -11.792 2.517 24.088 1.00 89.00 88 ILE A CA 1
ATOM 700 C C . ILE A 1 88 ? -10.409 2.612 23.430 1.00 89.00 88 ILE A C 1
ATOM 702 O O . ILE A 1 88 ? -9.934 1.626 22.864 1.00 89.00 88 ILE A O 1
ATOM 706 N N . GLN A 1 89 ? -9.724 3.751 23.546 1.00 85.88 89 GLN A N 1
ATOM 707 C CA . GLN A 1 89 ? -8.379 3.920 22.988 1.00 85.88 89 GLN A CA 1
ATOM 708 C C . GLN A 1 89 ? -7.387 2.916 23.590 1.00 85.88 89 GLN A C 1
ATOM 710 O O . GLN A 1 89 ? -6.736 2.159 22.868 1.00 85.88 89 GLN A O 1
ATOM 715 N N . VAL A 1 90 ? -7.324 2.839 24.920 1.00 86.81 90 VAL A N 1
ATOM 716 C CA . VAL A 1 90 ? -6.327 2.020 25.622 1.00 86.81 90 VAL A CA 1
ATOM 717 C C . VAL A 1 90 ? -6.602 0.522 25.497 1.00 86.81 90 VAL A C 1
ATOM 719 O O . VAL A 1 90 ? -5.672 -0.266 25.324 1.00 86.81 90 VAL A O 1
ATOM 722 N N . HIS A 1 91 ? -7.861 0.100 25.609 1.00 88.38 91 HIS A N 1
ATOM 723 C CA . HIS A 1 91 ? -8.215 -1.314 25.756 1.00 88.38 91 HIS A CA 1
ATOM 724 C C . HIS A 1 91 ? -8.792 -1.958 24.498 1.00 88.38 91 HIS A C 1
ATOM 726 O O . HIS A 1 91 ? -8.917 -3.183 24.462 1.00 88.38 91 HIS A O 1
ATOM 732 N N . ILE A 1 92 ? -9.124 -1.171 23.473 1.00 88.50 92 ILE A N 1
ATOM 733 C CA . ILE A 1 92 ? -9.601 -1.684 22.186 1.00 88.50 92 ILE A CA 1
ATOM 734 C C . ILE A 1 92 ? -8.631 -1.289 21.075 1.00 88.50 92 ILE A C 1
ATOM 736 O O . ILE A 1 92 ? -8.074 -2.183 20.442 1.00 88.50 92 ILE A O 1
ATOM 740 N N . LEU A 1 93 ? -8.366 0.007 20.870 1.00 87.00 93 LEU A N 1
ATOM 741 C CA . LEU A 1 93 ? -7.557 0.465 19.731 1.00 87.00 93 LEU A CA 1
ATOM 742 C C . LEU A 1 93 ? -6.091 0.057 19.840 1.00 87.00 93 LEU A C 1
ATOM 744 O O . LEU A 1 93 ? -5.564 -0.508 18.889 1.00 87.00 93 LEU A O 1
ATOM 748 N N . ASN A 1 94 ? -5.455 0.229 21.000 1.00 86.06 94 ASN A N 1
ATOM 749 C CA . ASN A 1 94 ? -4.051 -0.161 21.166 1.00 86.06 94 ASN A CA 1
ATOM 750 C C . ASN A 1 94 ? -3.817 -1.673 20.929 1.00 86.06 94 ASN A C 1
ATOM 752 O O . ASN A 1 94 ? -2.894 -2.025 20.196 1.00 86.06 94 ASN A O 1
ATOM 756 N N . PRO A 1 95 ? -4.628 -2.606 21.480 1.00 84.62 95 PRO A N 1
ATOM 757 C CA . PRO A 1 95 ? -4.517 -4.025 21.129 1.00 84.62 95 PRO A CA 1
ATOM 758 C C . PRO A 1 95 ? -4.727 -4.323 19.640 1.00 84.62 95 PRO A C 1
ATOM 760 O O . PRO A 1 95 ? -4.079 -5.220 19.103 1.00 84.62 95 PRO A O 1
ATOM 763 N N . VAL A 1 96 ? -5.632 -3.593 18.986 1.00 83.00 96 VAL A N 1
ATOM 764 C CA . VAL A 1 96 ? -5.935 -3.712 17.553 1.00 83.00 96 VAL A CA 1
ATOM 765 C C . VAL A 1 96 ? -4.762 -3.218 16.699 1.00 83.00 96 VAL A C 1
ATOM 767 O O . VAL A 1 96 ? -4.432 -3.871 15.710 1.00 83.00 96 VAL A O 1
ATOM 770 N N . ASP A 1 97 ? -4.081 -2.147 17.115 1.00 82.81 97 ASP A N 1
ATOM 771 C CA . ASP A 1 97 ? -2.916 -1.577 16.427 1.00 82.81 97 ASP A CA 1
ATOM 772 C C . ASP A 1 97 ? -1.746 -2.564 16.332 1.00 82.81 97 ASP A C 1
ATOM 774 O O . ASP A 1 97 ? -1.133 -2.726 15.280 1.00 82.81 97 ASP A O 1
ATOM 778 N N . ILE A 1 98 ? -1.499 -3.318 17.406 1.00 77.19 98 ILE A N 1
ATOM 779 C CA . ILE A 1 98 ? -0.436 -4.337 17.459 1.00 77.19 98 ILE A CA 1
ATOM 780 C C . ILE A 1 98 ? -0.649 -5.425 16.398 1.00 77.19 98 ILE A C 1
ATOM 782 O O . ILE A 1 98 ? 0.308 -5.977 15.862 1.00 77.19 98 ILE A O 1
ATOM 786 N N . MET A 1 99 ? -1.906 -5.724 16.067 1.00 76.94 99 MET A N 1
ATOM 787 C CA . MET A 1 99 ? -2.263 -6.719 15.055 1.00 76.94 99 MET A CA 1
ATOM 788 C C . MET A 1 99 ? -2.325 -6.134 13.634 1.00 76.94 99 MET A C 1
ATOM 790 O O . MET A 1 99 ? -2.510 -6.887 12.678 1.00 76.94 99 MET A O 1
ATOM 794 N N . ARG A 1 100 ? -2.170 -4.813 13.458 1.00 74.50 100 ARG A N 1
ATOM 795 C CA . ARG A 1 100 ? -2.340 -4.118 12.169 1.00 74.50 100 ARG A CA 1
ATOM 796 C C . ARG A 1 100 ? -1.342 -4.572 11.107 1.00 74.50 100 ARG A C 1
ATOM 798 O O . ARG A 1 100 ? -1.728 -4.754 9.957 1.00 74.50 100 ARG A O 1
ATOM 805 N N . ALA A 1 101 ? -0.089 -4.831 11.489 1.00 66.00 101 ALA A N 1
ATOM 806 C CA . ALA A 1 101 ? 0.954 -5.294 10.563 1.00 66.00 101 ALA A CA 1
ATOM 807 C C . ALA A 1 101 ? 0.544 -6.568 9.792 1.00 66.00 101 ALA A C 1
ATOM 809 O O . ALA A 1 101 ? 0.885 -6.751 8.628 1.00 66.00 101 ALA A O 1
ATOM 810 N N . VAL A 1 102 ? -0.268 -7.419 10.421 1.00 63.88 102 VAL A N 1
ATOM 811 C CA . VAL A 1 102 ? -0.808 -8.663 9.853 1.00 63.88 102 VAL A CA 1
ATOM 812 C C . VAL A 1 102 ? -1.887 -8.424 8.796 1.00 63.88 102 VAL A C 1
ATOM 814 O O . VAL A 1 102 ? -2.178 -9.281 7.959 1.00 63.88 102 VAL A O 1
ATOM 817 N N . ILE A 1 103 ? -2.545 -7.274 8.863 1.00 62.47 103 ILE A N 1
ATOM 818 C CA . ILE A 1 103 ? -3.625 -6.892 7.955 1.00 62.47 103 ILE A CA 1
ATOM 819 C C . ILE A 1 103 ? -3.037 -6.235 6.705 1.00 62.47 103 ILE A C 1
ATOM 821 O O . ILE A 1 103 ? -3.560 -6.449 5.615 1.00 62.47 103 ILE A O 1
ATOM 825 N N . ASP A 1 104 ? -1.913 -5.524 6.850 1.00 62.25 104 ASP A N 1
ATOM 826 C CA . ASP A 1 104 ? -1.192 -4.889 5.742 1.00 62.25 104 ASP A CA 1
ATOM 827 C C . ASP A 1 104 ? -0.600 -5.898 4.740 1.00 62.25 104 ASP A C 1
ATOM 829 O O . ASP A 1 104 ? -0.599 -5.633 3.535 1.00 62.25 104 ASP A O 1
ATOM 833 N N . GLU A 1 105 ? -0.121 -7.068 5.182 1.00 58.56 105 GLU A N 1
ATOM 834 C CA . GLU A 1 105 ? 0.427 -8.077 4.262 1.00 58.56 105 GLU A CA 1
ATOM 835 C C . GLU A 1 105 ? -0.646 -9.046 3.740 1.00 58.56 105 GLU A C 1
ATOM 837 O O . GLU A 1 105 ? -0.710 -10.218 4.103 1.00 58.56 105 GLU A O 1
ATOM 842 N N . GLY A 1 106 ? -1.479 -8.563 2.818 1.00 52.62 106 GLY A N 1
ATOM 843 C CA . GLY A 1 106 ? -2.436 -9.366 2.042 1.00 52.62 106 GLY A CA 1
ATOM 844 C C . GLY A 1 106 ? -1.806 -10.259 0.960 1.00 52.62 106 GLY A C 1
ATOM 845 O O . GLY A 1 106 ? -2.369 -10.392 -0.123 1.00 52.62 106 GLY A O 1
ATOM 846 N N . GLN A 1 107 ? -0.622 -10.844 1.181 1.00 45.56 107 GLN A N 1
ATOM 847 C CA . GLN A 1 107 ? 0.051 -11.672 0.171 1.00 45.56 107 GLN A CA 1
ATOM 848 C C . GLN A 1 107 ? 0.368 -13.089 0.671 1.00 45.56 107 GLN A C 1
ATOM 850 O O . GLN A 1 107 ? 1.408 -13.344 1.268 1.00 45.56 107 GLN A O 1
ATOM 855 N N . LYS A 1 108 ? -0.496 -14.029 0.252 1.00 43.47 108 LYS A N 1
ATOM 856 C CA . LYS A 1 108 ? -0.310 -15.497 0.202 1.00 43.47 108 LYS A CA 1
ATOM 857 C C . LYS A 1 108 ? -0.351 -16.280 1.528 1.00 43.47 108 LYS A C 1
ATOM 859 O O . LYS A 1 108 ? 0.269 -15.955 2.533 1.00 43.47 108 LYS A O 1
ATOM 864 N N . PRO A 1 109 ? -0.911 -17.497 1.434 1.00 42.72 109 PRO A N 1
ATOM 865 C CA . PRO A 1 109 ? -2.166 -17.871 2.066 1.00 42.72 109 PRO A CA 1
ATOM 866 C C . PRO A 1 109 ? -2.065 -17.796 3.596 1.00 42.72 109 PRO A C 1
ATOM 868 O O . PRO A 1 109 ? -1.925 -18.810 4.275 1.00 42.72 109 PRO A O 1
ATOM 871 N N . THR A 1 110 ? -2.177 -16.610 4.174 1.00 45.62 110 THR A N 1
ATOM 872 C CA . THR A 1 110 ? -2.520 -16.478 5.588 1.00 45.62 110 THR A CA 1
ATOM 873 C C . THR A 1 110 ? -4.036 -16.513 5.708 1.00 45.62 110 THR A C 1
ATOM 875 O O . THR A 1 110 ? -4.675 -15.577 6.167 1.00 45.62 110 THR A O 1
ATOM 878 N N . ARG A 1 111 ? -4.604 -17.705 5.474 1.00 46.66 111 ARG A N 1
ATOM 879 C CA . ARG A 1 111 ? -5.872 -18.142 6.102 1.00 46.66 111 ARG A CA 1
ATOM 880 C C . ARG A 1 111 ? -5.810 -18.131 7.648 1.00 46.66 111 ARG A C 1
ATOM 882 O O . ARG A 1 111 ? -6.627 -18.747 8.312 1.00 46.66 111 ARG A O 1
ATOM 889 N N . VAL A 1 112 ? -4.774 -17.530 8.224 1.00 45.66 112 VAL A N 1
ATOM 890 C CA . VAL A 1 112 ? -4.290 -17.752 9.586 1.00 45.66 112 VAL A CA 1
ATOM 891 C C . VAL A 1 112 ? -4.696 -16.602 10.508 1.00 45.66 112 VAL A C 1
ATOM 893 O O . VAL A 1 112 ? -4.641 -16.735 11.725 1.00 45.66 112 VAL A O 1
ATOM 896 N N . CYS A 1 113 ? -5.187 -15.493 9.954 1.00 51.75 113 CYS A N 1
ATOM 897 C CA . CYS A 1 113 ? -5.533 -14.313 10.737 1.00 51.75 113 CYS A CA 1
ATOM 898 C C . CYS A 1 113 ? -7.019 -13.983 10.603 1.00 51.75 113 CYS A C 1
ATOM 900 O O . CYS A 1 113 ? -7.397 -12.835 10.382 1.00 51.75 113 CYS A O 1
ATOM 902 N N . CYS A 1 114 ? -7.858 -15.007 10.798 1.00 53.09 114 CYS A N 1
ATOM 903 C CA . CYS A 1 114 ? -9.291 -14.908 11.095 1.00 53.09 114 CYS A CA 1
ATOM 904 C C . CYS A 1 114 ? -9.505 -14.318 12.499 1.00 53.09 114 CYS A C 1
ATOM 906 O O . CYS A 1 114 ? -10.191 -14.882 13.353 1.00 53.09 114 CYS A O 1
ATOM 908 N N . PHE A 1 115 ? -8.837 -13.207 12.798 1.00 64.00 115 PHE A N 1
ATOM 909 C CA . PHE A 1 115 ? -9.146 -12.456 13.997 1.00 64.00 115 PHE A CA 1
ATOM 910 C C . PHE A 1 115 ? -10.517 -11.817 13.800 1.00 64.00 115 PHE A C 1
ATOM 912 O O . PHE A 1 115 ? -10.842 -11.417 12.679 1.00 64.00 115 PHE A O 1
ATOM 919 N N . PRO A 1 116 ? -11.318 -11.655 14.864 1.00 76.06 116 PRO A N 1
ATOM 920 C CA . PRO A 1 116 ? -12.605 -10.970 14.800 1.00 76.06 116 PRO A CA 1
ATOM 921 C C . PRO A 1 116 ? -12.417 -9.451 14.607 1.00 76.06 116 PRO A C 1
ATOM 923 O O . PRO A 1 116 ? -13.083 -8.651 15.250 1.00 76.06 116 PRO A O 1
ATOM 926 N N . TYR A 1 117 ? -11.481 -9.038 13.749 1.00 79.31 117 TYR A N 1
ATOM 927 C CA . TYR A 1 117 ? -11.073 -7.664 13.503 1.00 79.31 117 TYR A CA 1
ATOM 928 C C . TYR A 1 117 ? -12.227 -6.843 12.944 1.00 79.31 117 TYR A C 1
ATOM 930 O O . TYR A 1 117 ? -12.541 -5.789 13.483 1.00 79.31 117 TYR A O 1
ATOM 938 N N . GLY A 1 118 ? -12.926 -7.380 11.938 1.00 83.69 118 GLY A N 1
ATOM 939 C CA . GLY A 1 118 ? -14.131 -6.757 11.399 1.00 83.69 118 GLY A CA 1
ATOM 940 C C . GLY A 1 118 ? -15.211 -6.543 12.462 1.00 83.69 118 GLY A C 1
ATOM 941 O O . GLY A 1 118 ? -15.746 -5.449 12.590 1.00 83.69 118 GLY A O 1
ATOM 942 N N . VAL A 1 119 ? -15.440 -7.555 13.307 1.00 89.25 119 VAL A N 1
ATOM 943 C CA . VAL A 1 119 ? -16.393 -7.484 14.428 1.00 89.25 119 VAL A CA 1
ATOM 944 C C . VAL A 1 119 ? -15.973 -6.439 15.465 1.00 89.25 119 VAL A C 1
ATOM 946 O O . VAL A 1 119 ? -16.820 -5.728 16.001 1.00 89.25 119 VAL A O 1
ATOM 949 N N . ILE A 1 120 ? -14.676 -6.351 15.781 1.00 90.06 120 ILE A N 1
ATOM 950 C CA . ILE A 1 120 ? -14.145 -5.344 16.706 1.00 90.06 120 ILE A CA 1
ATOM 951 C C . ILE A 1 120 ? -14.350 -3.948 16.113 1.00 90.06 120 ILE A C 1
ATOM 953 O O . ILE A 1 120 ? -14.837 -3.078 16.829 1.00 90.06 120 ILE A O 1
ATOM 957 N N . LEU A 1 121 ? -14.049 -3.736 14.828 1.00 89.38 121 LEU A N 1
ATOM 958 C CA . LEU A 1 121 ? -14.261 -2.452 14.157 1.00 89.38 121 LEU A CA 1
ATOM 959 C C . LEU A 1 121 ? -15.734 -2.037 14.172 1.00 89.38 121 LEU A C 1
ATOM 961 O O . LEU A 1 121 ? -16.033 -0.954 14.668 1.00 89.38 121 LEU A O 1
ATOM 965 N N . ASP A 1 122 ? -16.645 -2.901 13.712 1.00 90.38 122 ASP A N 1
ATOM 966 C CA . ASP A 1 122 ? -18.088 -2.616 13.691 1.00 90.38 122 ASP A CA 1
ATOM 967 C C . ASP A 1 122 ? -18.596 -2.235 15.090 1.00 90.38 122 ASP A C 1
ATOM 969 O O . ASP A 1 122 ? -19.226 -1.193 15.278 1.00 90.38 122 ASP A O 1
ATOM 973 N N . LYS A 1 123 ? -18.260 -3.036 16.111 1.00 92.50 123 LYS A N 1
ATOM 974 C CA . LYS A 1 123 ? -18.669 -2.757 17.496 1.00 92.50 123 LYS A CA 1
ATOM 975 C C . LYS A 1 123 ? -18.054 -1.474 18.041 1.00 92.50 123 LYS A C 1
ATOM 977 O O . LYS A 1 123 ? -18.702 -0.779 18.813 1.00 92.50 123 LYS A O 1
ATOM 982 N N . THR A 1 124 ? -16.823 -1.154 17.660 1.00 91.88 124 THR A N 1
ATOM 983 C CA . THR A 1 124 ? -16.149 0.054 18.141 1.00 91.88 124 THR A CA 1
ATOM 984 C C . THR A 1 124 ? -16.723 1.308 17.489 1.00 91.88 124 THR A C 1
ATOM 986 O O . THR A 1 124 ? -16.887 2.308 18.180 1.00 91.88 124 THR A O 1
ATOM 989 N N . PHE A 1 125 ? -17.125 1.256 16.214 1.00 92.00 125 PHE A N 1
ATOM 990 C CA . PHE A 1 125 ? -17.870 2.350 15.582 1.00 92.00 125 PHE A CA 1
ATOM 991 C C . PHE A 1 125 ? -19.174 2.654 16.329 1.00 92.00 125 PHE A C 1
ATOM 993 O O . PHE A 1 125 ? -19.415 3.814 16.648 1.00 92.00 125 PHE A O 1
ATOM 1000 N N . LEU A 1 126 ? -19.934 1.624 16.719 1.00 91.88 126 LEU A N 1
ATOM 1001 C CA . LEU A 1 126 ? -21.150 1.794 17.526 1.00 91.88 126 LEU A CA 1
ATOM 1002 C C . LEU A 1 126 ? -20.869 2.409 18.906 1.00 91.88 126 LEU A C 1
ATOM 1004 O O . LEU A 1 126 ? -21.664 3.201 19.409 1.00 91.88 126 LEU A O 1
ATOM 1008 N N . LEU A 1 127 ? -19.743 2.062 19.538 1.00 91.19 127 LEU A N 1
ATOM 1009 C CA . LEU A 1 127 ? -19.333 2.696 20.795 1.00 91.19 127 LEU A CA 1
ATOM 1010 C C . LEU A 1 127 ? -18.999 4.182 20.588 1.00 91.19 127 LEU A C 1
ATOM 1012 O O . LEU A 1 127 ? -19.392 5.005 21.411 1.00 91.19 127 LEU A O 1
ATOM 1016 N N . LEU A 1 128 ? -18.317 4.533 19.492 1.00 91.25 128 LEU A N 1
ATOM 1017 C CA . LEU A 1 128 ? -18.027 5.929 19.152 1.00 91.25 128 LEU A CA 1
ATOM 1018 C C . LEU A 1 128 ? -19.299 6.723 18.829 1.00 91.25 128 LEU A C 1
ATOM 1020 O O . LEU A 1 128 ? -19.393 7.868 19.259 1.00 91.25 128 LEU A O 1
ATOM 1024 N N . ASP A 1 129 ? -20.285 6.123 18.153 1.00 91.31 129 ASP A N 1
ATOM 1025 C CA . ASP A 1 129 ? -21.594 6.749 17.906 1.00 91.31 129 ASP A CA 1
ATOM 1026 C C . ASP A 1 129 ? -22.280 7.139 19.224 1.00 91.31 129 ASP A C 1
ATOM 1028 O O . ASP A 1 129 ? -22.787 8.251 19.361 1.00 91.31 129 ASP A O 1
ATOM 1032 N N . ARG A 1 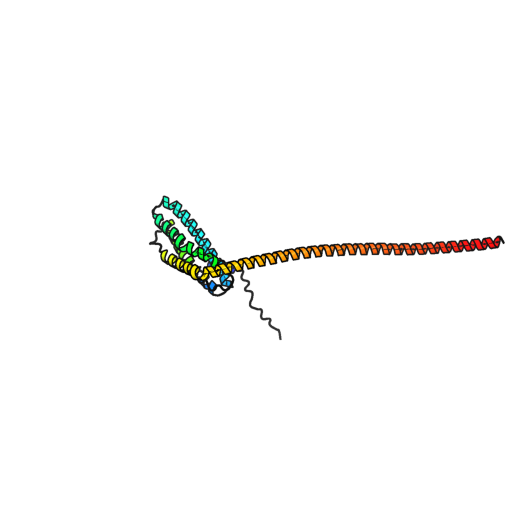130 ? -22.236 6.257 20.233 1.00 88.81 130 ARG A N 1
ATOM 1033 C CA . ARG A 1 130 ? -22.797 6.533 21.567 1.00 88.81 130 ARG A CA 1
ATOM 1034 C C . ARG A 1 130 ? -22.041 7.635 22.304 1.00 88.81 130 ARG A C 1
ATOM 1036 O O . ARG A 1 130 ? -22.662 8.503 22.910 1.00 88.81 130 ARG A O 1
ATOM 1043 N N . VAL A 1 131 ? -20.709 7.632 22.239 1.00 88.44 131 VAL A N 1
ATOM 1044 C CA . VAL A 1 131 ? -19.878 8.697 22.829 1.00 88.44 131 VAL A CA 1
ATOM 1045 C C . VAL A 1 131 ? -20.158 10.046 22.155 1.00 88.44 131 VAL A C 1
ATOM 1047 O O . VAL A 1 131 ? -20.239 11.075 22.826 1.00 88.44 131 VAL A O 1
ATOM 1050 N N . GLU A 1 132 ? -20.351 10.056 20.838 1.00 90.00 132 GLU A N 1
ATOM 1051 C CA . GLU A 1 132 ? -20.725 11.255 20.091 1.00 90.00 132 GLU A CA 1
ATOM 1052 C C . GLU A 1 132 ? -22.143 11.733 20.434 1.00 90.00 132 GLU A C 1
ATOM 1054 O O . GLU A 1 132 ? -22.361 12.935 20.585 1.00 90.00 132 GLU A O 1
ATOM 1059 N N . ALA A 1 133 ? -23.098 10.825 20.638 1.00 87.62 133 ALA A N 1
ATOM 1060 C CA . ALA A 1 133 ? -24.438 11.173 21.108 1.00 87.62 133 ALA A CA 1
ATOM 1061 C C . ALA A 1 133 ? -24.396 11.849 22.494 1.00 87.62 133 ALA A C 1
ATOM 1063 O O . ALA A 1 133 ? -25.048 12.877 22.700 1.00 87.62 133 ALA A O 1
ATOM 1064 N N . MET A 1 134 ? -23.548 11.351 23.403 1.00 86.19 134 MET A N 1
ATOM 1065 C CA . MET A 1 134 ? -23.315 11.966 24.717 1.00 86.19 134 MET A CA 1
ATOM 1066 C C . MET A 1 134 ? -22.745 13.384 24.601 1.00 86.19 134 MET A C 1
ATOM 1068 O O . MET A 1 134 ? -23.195 14.284 25.306 1.00 86.19 134 MET A O 1
ATOM 1072 N N . LEU A 1 135 ? -21.820 13.627 23.665 1.00 85.88 135 LEU A N 1
ATOM 1073 C CA . LEU A 1 135 ? -21.281 14.968 23.399 1.00 85.88 135 LEU A CA 1
ATOM 1074 C C . LEU A 1 135 ? -22.372 15.973 22.970 1.00 85.88 135 LEU A C 1
ATOM 1076 O O . LEU A 1 135 ? -22.279 17.165 23.292 1.00 85.88 135 LEU A O 1
ATOM 1080 N N . HIS A 1 136 ? -23.404 15.499 22.266 1.00 86.75 136 HIS A N 1
ATOM 1081 C CA . HIS A 1 136 ? -24.541 16.293 21.787 1.00 86.75 136 HIS A CA 1
ATOM 1082 C C . HIS A 1 136 ? -25.722 16.351 22.775 1.00 86.75 136 HIS A C 1
ATOM 1084 O O . HIS A 1 136 ? -26.766 16.907 22.442 1.00 86.75 136 HIS A O 1
ATOM 1090 N N . GLY A 1 137 ? -25.561 15.835 23.999 1.00 79.56 137 GLY A N 1
ATOM 1091 C CA . GLY A 1 137 ? -26.564 15.926 25.067 1.00 79.56 137 GLY A CA 1
ATOM 1092 C C . GLY A 1 137 ? -27.553 14.759 25.130 1.00 79.56 137 GLY A C 1
ATOM 1093 O O . GLY A 1 137 ? -28.506 14.820 25.904 1.00 79.56 137 GLY A O 1
ATOM 1094 N N . SER A 1 138 ? -27.337 13.690 24.355 1.00 78.06 138 SER A N 1
ATOM 1095 C CA . SER A 1 138 ? -28.088 12.435 24.487 1.00 78.06 138 SER A CA 1
ATOM 1096 C C . SER A 1 138 ? -27.378 11.511 25.474 1.00 78.06 138 SER A C 1
ATOM 1098 O O . SER A 1 138 ? -26.430 10.809 25.126 1.00 78.06 138 SER A O 1
ATOM 1100 N N . TYR A 1 139 ? -27.827 11.527 26.725 1.00 66.12 139 TYR A N 1
ATOM 1101 C CA . TYR A 1 139 ? -27.316 10.650 27.776 1.00 66.12 139 TYR A CA 1
ATOM 1102 C C . TYR A 1 139 ? -28.045 9.298 27.731 1.00 66.12 139 TYR A C 1
ATOM 1104 O O . TYR A 1 139 ? -28.983 9.069 28.489 1.00 66.12 139 TYR A O 1
ATOM 1112 N N . GLU A 1 140 ? -27.646 8.406 26.819 1.00 59.59 140 GLU A N 1
ATOM 1113 C CA . GLU A 1 140 ? -28.044 6.993 26.914 1.00 59.59 140 GLU A CA 1
ATOM 1114 C C . GLU A 1 140 ? -27.396 6.321 28.139 1.00 59.59 140 GLU A C 1
ATOM 1116 O O . GLU A 1 140 ? -26.271 6.648 28.530 1.00 59.59 140 GLU A O 1
ATOM 1121 N N . GLU A 1 141 ? -28.105 5.354 28.733 1.00 63.97 141 GLU A N 1
ATOM 1122 C CA . GLU A 1 141 ? -27.604 4.514 29.824 1.00 63.97 141 GLU A CA 1
ATOM 1123 C C . GLU A 1 141 ? -26.309 3.782 29.428 1.00 63.97 141 GLU A C 1
ATOM 1125 O O . GLU A 1 141 ? -26.195 3.221 28.340 1.00 63.97 141 GLU A O 1
ATOM 1130 N N . THR A 1 142 ? -25.338 3.803 30.349 1.00 75.06 142 THR A N 1
ATOM 1131 C CA . THR A 1 142 ? -24.047 3.084 30.386 1.00 75.06 142 THR A CA 1
ATOM 1132 C C . THR A 1 142 ? -23.506 2.515 29.062 1.00 75.06 142 THR A C 1
ATOM 1134 O O . THR A 1 142 ? -23.981 1.507 28.532 1.00 75.06 142 THR A O 1
ATOM 1137 N N . VAL A 1 143 ? -22.390 3.070 28.582 1.00 82.44 143 VAL A N 1
ATOM 1138 C CA . VAL A 1 143 ? -21.657 2.520 27.433 1.00 82.44 143 VAL A CA 1
ATOM 1139 C C . VAL A 1 143 ? -20.835 1.310 27.880 1.00 82.44 143 VAL A C 1
ATOM 1141 O O . VAL A 1 143 ? -19.837 1.451 28.580 1.00 82.44 143 VAL A O 1
ATOM 1144 N N . ASN A 1 144 ? -21.246 0.116 27.450 1.00 87.19 144 ASN A N 1
ATOM 1145 C CA . ASN A 1 144 ? -20.612 -1.159 27.798 1.00 87.19 144 ASN A CA 1
ATOM 1146 C C . ASN A 1 144 ? -19.477 -1.505 26.811 1.00 87.19 144 ASN A C 1
ATOM 1148 O O . ASN A 1 144 ? -19.692 -2.186 25.804 1.00 87.19 144 ASN A O 1
ATOM 1152 N N . TRP A 1 145 ? -18.273 -0.991 27.067 1.00 91.25 145 TRP A N 1
ATOM 1153 C CA . TRP A 1 145 ? -17.089 -1.156 26.208 1.00 91.25 145 TRP A CA 1
ATOM 1154 C C . TRP A 1 145 ? -16.265 -2.410 26.562 1.00 91.25 145 TRP A C 1
ATOM 1156 O O . TRP A 1 145 ? -15.511 -2.936 25.737 1.00 91.25 145 TRP A O 1
ATOM 1166 N N . GLU A 1 146 ? -16.438 -2.947 27.768 1.00 92.50 146 GLU A N 1
ATOM 1167 C CA . GLU A 1 146 ? -15.673 -4.049 28.348 1.00 92.50 146 GLU A CA 1
ATOM 1168 C C . GLU A 1 146 ? -15.746 -5.361 27.537 1.00 92.50 146 GLU A C 1
ATOM 1170 O O . GLU A 1 146 ? -14.718 -6.036 27.405 1.00 92.50 146 GLU A O 1
ATOM 1175 N N . PRO A 1 147 ? -16.891 -5.766 26.948 1.00 92.94 147 PRO A N 1
ATOM 1176 C CA . PRO A 1 147 ? -16.966 -6.961 26.110 1.00 92.94 147 PRO A CA 1
ATOM 1177 C C . PRO A 1 147 ? -16.115 -6.840 24.842 1.00 92.94 147 PRO A C 1
ATOM 1179 O O . PRO A 1 147 ? -15.489 -7.816 24.423 1.00 92.94 147 PRO A O 1
ATOM 1182 N N . VAL A 1 148 ? -16.059 -5.642 24.248 1.00 91.81 148 VAL A N 1
ATOM 1183 C CA . VAL A 1 148 ? -15.245 -5.371 23.054 1.00 91.81 148 VAL A CA 1
ATOM 1184 C C . VAL A 1 148 ? -13.764 -5.360 23.427 1.00 91.81 148 VAL A C 1
ATOM 1186 O O . VAL A 1 148 ? -12.961 -5.996 22.746 1.00 91.81 148 VAL A O 1
ATOM 1189 N N . ALA A 1 149 ? -13.408 -4.761 24.566 1.00 91.25 149 ALA A N 1
ATOM 1190 C CA . ALA A 1 149 ? -12.049 -4.802 25.105 1.00 91.25 149 ALA A CA 1
ATOM 1191 C C . ALA A 1 149 ? -11.568 -6.233 25.395 1.00 91.25 149 ALA A C 1
ATOM 1193 O O . ALA A 1 149 ? -10.443 -6.600 25.050 1.00 91.25 149 ALA A O 1
ATOM 1194 N N . LYS A 1 150 ? -12.420 -7.093 25.972 1.00 93.00 150 LYS A N 1
ATOM 1195 C CA . LYS A 1 150 ? -12.096 -8.516 26.184 1.00 93.00 150 LYS A CA 1
ATOM 1196 C C . LYS A 1 150 ? -11.827 -9.240 24.865 1.00 93.00 150 LYS A C 1
ATOM 1198 O O . LYS A 1 150 ? -10.887 -10.032 24.789 1.00 93.00 150 LYS A O 1
ATOM 1203 N N . LEU A 1 151 ? -12.625 -8.962 23.833 1.00 90.38 151 LEU A N 1
ATOM 1204 C CA . LEU A 1 151 ? -12.446 -9.542 22.503 1.00 90.38 151 LEU A CA 1
ATOM 1205 C C . LEU A 1 151 ? -11.122 -9.092 21.868 1.00 90.38 151 LEU A C 1
ATOM 1207 O O . LEU A 1 151 ? -10.349 -9.936 21.414 1.00 90.38 151 LEU A O 1
ATOM 1211 N N . ALA A 1 152 ? -10.831 -7.789 21.908 1.00 89.38 152 ALA A N 1
ATOM 1212 C CA . ALA A 1 152 ? -9.590 -7.209 21.398 1.00 89.38 152 ALA A CA 1
ATOM 1213 C C . ALA A 1 152 ? -8.357 -7.758 22.130 1.00 89.38 152 ALA A C 1
ATOM 1215 O O . ALA A 1 152 ? -7.389 -8.173 21.495 1.00 89.38 152 ALA A O 1
ATOM 1216 N N . LYS A 1 153 ? -8.420 -7.868 23.463 1.00 90.00 153 LYS A N 1
ATOM 1217 C CA . LYS A 1 153 ? -7.350 -8.458 24.276 1.00 90.00 153 LYS A CA 1
ATOM 1218 C C . LYS A 1 153 ? -7.106 -9.926 23.928 1.00 90.00 153 LYS A C 1
ATOM 1220 O O . LYS A 1 153 ? -5.957 -10.318 23.757 1.00 90.00 153 LYS A O 1
ATOM 1225 N N . LYS A 1 154 ? -8.163 -10.737 23.788 1.00 88.56 154 LYS A N 1
ATOM 1226 C CA . LYS A 1 154 ? -8.038 -12.155 23.407 1.00 88.56 154 LYS A CA 1
ATOM 1227 C C . LYS A 1 154 ? -7.398 -12.307 22.025 1.00 88.56 154 LYS A C 1
ATOM 1229 O O . LYS A 1 154 ? -6.526 -13.157 21.855 1.00 88.56 154 LYS A O 1
ATOM 1234 N N . ALA A 1 155 ? -7.803 -11.473 21.067 1.00 85.00 155 ALA A N 1
ATOM 1235 C CA . ALA A 1 155 ? -7.216 -11.440 19.733 1.00 85.00 155 ALA A CA 1
ATOM 1236 C C . ALA A 1 155 ? -5.724 -11.064 19.788 1.00 85.00 155 ALA A C 1
ATOM 1238 O O . ALA A 1 155 ? -4.889 -11.816 19.292 1.00 85.00 155 ALA A O 1
ATOM 1239 N N . ALA A 1 156 ? -5.373 -9.983 20.489 1.00 85.44 156 ALA A N 1
ATOM 1240 C CA . ALA A 1 156 ? -3.988 -9.536 20.620 1.00 85.44 156 ALA A CA 1
ATOM 1241 C C . ALA A 1 156 ? -3.093 -10.571 21.324 1.00 85.44 156 ALA A C 1
ATOM 1243 O O . ALA A 1 156 ? -1.963 -10.800 20.900 1.00 85.44 156 ALA A O 1
ATOM 1244 N N . SER A 1 157 ? -3.590 -11.241 22.368 1.00 86.88 157 SER A N 1
ATOM 1245 C CA . SER A 1 157 ? -2.854 -12.322 23.035 1.00 86.88 157 SER A CA 1
ATOM 1246 C C . SER A 1 157 ? -2.615 -13.518 22.114 1.00 86.88 157 SER A C 1
ATOM 1248 O O . SER A 1 157 ? -1.516 -14.064 22.109 1.00 86.88 157 SER A O 1
ATOM 1250 N N . HIS A 1 158 ? -3.613 -13.911 21.317 1.00 83.62 158 HIS A N 1
ATOM 1251 C CA . HIS A 1 158 ? -3.449 -14.984 20.338 1.00 83.62 158 HIS A CA 1
ATOM 1252 C C . HIS A 1 158 ? -2.449 -14.600 19.237 1.00 83.62 158 HIS A C 1
ATOM 1254 O O . HIS A 1 158 ? -1.630 -15.426 18.842 1.00 83.62 158 HIS A O 1
ATOM 1260 N N . TYR A 1 159 ? -2.465 -13.343 18.784 1.00 80.56 159 TYR A N 1
ATOM 1261 C CA . TYR A 1 159 ? -1.474 -12.830 17.840 1.00 80.56 159 TYR A CA 1
ATOM 1262 C C . TYR A 1 159 ? -0.044 -12.940 18.387 1.00 80.56 159 TYR A C 1
ATOM 1264 O O . TYR A 1 159 ? 0.786 -13.601 17.765 1.00 80.56 159 TYR A O 1
ATOM 1272 N N . ARG A 1 160 ? 0.220 -12.378 19.574 1.00 82.44 160 ARG A N 1
ATOM 1273 C CA . ARG A 1 160 ? 1.559 -12.416 20.189 1.00 82.44 160 ARG A CA 1
ATOM 1274 C C . ARG A 1 160 ? 2.045 -13.837 20.466 1.00 82.44 160 ARG A C 1
ATOM 1276 O O . ARG A 1 160 ? 3.192 -14.167 20.206 1.00 82.44 160 ARG A O 1
ATOM 1283 N N . GLY A 1 161 ? 1.164 -14.697 20.980 1.00 80.81 161 GLY A N 1
ATOM 1284 C CA . GLY A 1 161 ? 1.540 -16.060 21.357 1.00 80.81 161 GLY A CA 1
ATOM 1285 C C . GLY A 1 161 ? 1.861 -16.968 20.169 1.00 80.81 161 GLY A C 1
ATOM 1286 O O . GLY A 1 161 ? 2.752 -17.805 20.274 1.00 80.81 161 GLY A O 1
ATOM 1287 N N . ASN A 1 162 ? 1.145 -16.810 19.050 1.00 75.44 162 ASN A N 1
ATOM 1288 C CA . ASN A 1 162 ? 1.147 -17.821 17.989 1.00 75.44 162 ASN A CA 1
ATOM 1289 C C . ASN A 1 162 ? 1.660 -17.314 16.636 1.00 75.44 162 ASN A C 1
ATOM 1291 O O . ASN A 1 162 ? 2.110 -18.125 15.830 1.00 75.44 162 ASN A O 1
ATOM 1295 N N . LEU A 1 163 ? 1.551 -16.013 16.348 1.00 73.88 163 LEU A N 1
ATOM 1296 C CA . LEU A 1 163 ? 1.676 -15.492 14.981 1.00 73.88 163 LEU A CA 1
ATOM 1297 C C . LEU A 1 163 ? 2.724 -14.397 14.815 1.00 73.88 163 LEU A C 1
ATOM 1299 O O . LEU A 1 163 ? 3.242 -14.255 13.713 1.00 73.88 163 LEU A O 1
ATOM 1303 N N . GLU A 1 164 ? 3.058 -13.661 15.874 1.00 75.62 164 GLU A N 1
ATOM 1304 C CA . GLU A 1 164 ? 3.999 -12.534 15.832 1.00 75.62 164 GLU A CA 1
ATOM 1305 C C . GLU A 1 164 ? 5.344 -12.928 15.206 1.00 75.62 164 GLU A C 1
ATOM 1307 O O . GLU A 1 164 ? 5.738 -12.359 14.193 1.00 75.62 164 GLU A O 1
ATOM 1312 N N . ARG A 1 165 ? 5.977 -14.002 15.692 1.00 75.62 165 ARG A N 1
ATOM 1313 C CA . ARG A 1 165 ? 7.254 -14.489 15.145 1.00 75.62 165 ARG A CA 1
ATOM 1314 C C . ARG A 1 165 ? 7.168 -14.919 13.675 1.00 75.62 165 ARG A C 1
ATOM 1316 O O . ARG A 1 165 ? 8.042 -14.595 12.878 1.00 75.62 165 ARG A O 1
ATOM 1323 N N . VAL A 1 166 ? 6.113 -15.650 13.310 1.00 73.75 166 VAL A N 1
ATOM 1324 C CA . VAL A 1 166 ? 5.902 -16.113 11.925 1.00 73.75 166 VAL A CA 1
ATOM 1325 C C . VAL A 1 166 ? 5.684 -14.920 10.992 1.00 73.75 166 VAL A C 1
ATOM 1327 O O . VAL A 1 166 ? 6.112 -14.939 9.838 1.00 73.75 166 VAL A O 1
ATOM 1330 N N . MET A 1 167 ? 5.021 -13.878 11.492 1.00 70.00 167 MET A N 1
ATOM 1331 C CA . MET A 1 167 ? 4.781 -12.647 10.756 1.00 70.00 167 MET A CA 1
ATOM 1332 C C . MET A 1 167 ? 6.070 -11.843 10.565 1.00 70.00 167 MET A C 1
ATOM 1334 O O . MET A 1 167 ? 6.335 -11.397 9.453 1.00 70.00 167 MET A O 1
ATOM 1338 N N . GLU A 1 168 ? 6.893 -11.694 11.604 1.00 72.50 168 GLU A N 1
ATOM 1339 C CA . GLU A 1 168 ? 8.185 -11.001 11.518 1.00 72.50 168 GLU A CA 1
ATOM 1340 C C . GLU A 1 168 ? 9.130 -11.657 10.504 1.00 72.50 168 GLU A C 1
ATOM 1342 O O . GLU A 1 168 ? 9.712 -10.968 9.661 1.00 72.50 168 GLU A O 1
ATOM 1347 N N . GLU A 1 169 ? 9.239 -12.990 10.532 1.00 71.94 169 GLU A N 1
ATOM 1348 C CA . GLU A 1 169 ? 10.055 -13.752 9.579 1.00 71.94 169 GLU A CA 1
ATOM 1349 C C . GLU A 1 169 ? 9.581 -13.513 8.130 1.00 71.94 169 GLU A C 1
ATOM 1351 O O . GLU A 1 169 ? 10.388 -13.188 7.252 1.00 71.94 169 GLU A O 1
ATOM 1356 N N . ARG A 1 170 ? 8.264 -13.565 7.885 1.00 68.50 170 ARG A N 1
ATOM 1357 C CA . ARG A 1 170 ? 7.673 -13.311 6.558 1.00 68.50 170 ARG A CA 1
ATOM 1358 C C . ARG A 1 170 ? 7.832 -11.871 6.085 1.00 68.50 170 ARG A C 1
ATOM 1360 O O . ARG A 1 170 ? 8.158 -11.649 4.920 1.00 68.50 170 ARG A O 1
ATOM 1367 N N . MET A 1 171 ? 7.638 -10.897 6.969 1.00 65.44 171 MET A N 1
ATOM 1368 C CA . MET A 1 171 ? 7.784 -9.479 6.639 1.00 65.44 171 MET A CA 1
ATOM 1369 C C . MET A 1 171 ? 9.238 -9.165 6.247 1.00 65.44 171 MET A C 1
ATOM 1371 O O . MET A 1 171 ? 9.495 -8.422 5.294 1.00 65.44 171 MET A O 1
ATOM 1375 N N . GLY A 1 172 ? 10.206 -9.817 6.903 1.00 68.19 172 GLY A N 1
ATOM 1376 C CA . GLY A 1 172 ? 11.615 -9.788 6.512 1.00 68.19 172 GLY A CA 1
ATOM 1377 C C . GLY A 1 172 ? 11.870 -10.343 5.102 1.00 68.19 172 GLY A C 1
ATOM 1378 O O . GLY A 1 172 ? 12.613 -9.739 4.322 1.00 68.19 172 GLY A O 1
ATOM 1379 N N . GLU A 1 173 ? 11.236 -11.458 4.732 1.00 68.62 173 GLU A N 1
ATOM 1380 C CA . GLU A 1 173 ? 11.316 -12.019 3.374 1.00 68.62 173 GLU A CA 1
ATOM 1381 C C . GLU A 1 173 ? 10.650 -11.121 2.322 1.00 68.62 173 GLU A C 1
ATOM 1383 O O . GLU A 1 173 ? 11.219 -10.904 1.248 1.00 68.62 173 GLU A O 1
ATOM 1388 N N . ASN A 1 174 ? 9.483 -10.545 2.625 1.00 65.69 174 ASN A N 1
ATOM 1389 C CA . ASN A 1 174 ? 8.761 -9.642 1.725 1.00 65.69 174 ASN A CA 1
ATOM 1390 C C . ASN A 1 174 ? 9.599 -8.402 1.387 1.00 65.69 174 ASN A C 1
ATOM 1392 O O . ASN A 1 174 ? 9.731 -8.027 0.218 1.00 65.69 174 ASN A O 1
ATOM 1396 N N . LEU A 1 175 ? 10.231 -7.800 2.398 1.00 67.06 175 LEU A N 1
ATOM 1397 C CA . LEU A 1 175 ? 11.141 -6.669 2.219 1.00 67.06 175 LEU A CA 1
ATOM 1398 C C . LEU A 1 175 ? 12.320 -7.029 1.309 1.00 67.06 175 LEU A C 1
ATOM 1400 O O . LEU A 1 175 ? 12.631 -6.270 0.386 1.00 67.06 175 LEU A O 1
ATOM 1404 N N . ARG A 1 176 ? 12.930 -8.205 1.505 1.00 70.94 176 ARG A N 1
ATOM 1405 C CA . ARG A 1 176 ? 14.007 -8.707 0.633 1.00 70.94 176 ARG A CA 1
ATOM 1406 C C . ARG A 1 176 ? 13.529 -8.905 -0.805 1.00 70.94 176 ARG A C 1
ATOM 1408 O O . ARG A 1 176 ? 14.208 -8.470 -1.732 1.00 70.94 176 ARG A O 1
ATOM 1415 N N . LEU A 1 177 ? 12.349 -9.493 -1.005 1.00 74.06 177 LEU A N 1
ATOM 1416 C CA . LEU A 1 177 ? 11.762 -9.708 -2.332 1.00 74.06 177 LEU A CA 1
ATOM 1417 C C . LEU A 1 177 ? 11.438 -8.390 -3.046 1.00 74.06 177 LEU A C 1
ATOM 1419 O O . LEU A 1 177 ? 11.771 -8.231 -4.220 1.00 74.06 177 LEU A O 1
ATOM 1423 N N . LYS A 1 178 ? 10.837 -7.416 -2.354 1.00 71.50 178 LYS A N 1
ATOM 1424 C CA . LYS A 1 178 ? 10.561 -6.082 -2.914 1.00 71.50 178 LYS A CA 1
ATOM 1425 C C . LYS A 1 178 ? 11.846 -5.341 -3.272 1.00 71.50 178 LYS A C 1
ATOM 1427 O O . LYS A 1 178 ? 11.889 -4.684 -4.314 1.00 71.50 178 LYS A O 1
ATOM 1432 N N . ALA A 1 179 ? 12.885 -5.449 -2.445 1.00 68.69 179 ALA A N 1
ATOM 1433 C CA . ALA A 1 179 ? 14.199 -4.889 -2.745 1.00 68.69 179 ALA A CA 1
ATOM 1434 C C . ALA A 1 179 ? 14.807 -5.542 -3.998 1.00 68.69 179 ALA A C 1
ATOM 1436 O O . ALA A 1 179 ? 15.189 -4.827 -4.923 1.00 68.69 179 ALA A O 1
ATOM 1437 N N . ALA A 1 180 ? 14.788 -6.875 -4.091 1.00 74.62 180 ALA A N 1
ATOM 1438 C CA . ALA A 1 180 ? 15.255 -7.607 -5.268 1.00 74.62 180 ALA A CA 1
ATOM 1439 C C . ALA A 1 180 ? 14.485 -7.213 -6.543 1.00 74.62 180 ALA A C 1
ATOM 1441 O O . ALA A 1 180 ? 15.087 -6.911 -7.569 1.00 74.62 180 ALA A O 1
ATOM 1442 N N . GLN A 1 181 ? 13.154 -7.103 -6.477 1.00 74.06 181 GLN A N 1
ATOM 1443 C CA . GLN A 1 181 ? 12.331 -6.644 -7.604 1.00 74.06 181 GLN A CA 1
ATOM 1444 C C . GLN A 1 181 ? 12.601 -5.190 -8.014 1.00 74.06 181 GLN A C 1
ATOM 1446 O O . GLN A 1 181 ? 12.387 -4.830 -9.173 1.00 74.06 181 GLN A O 1
ATOM 1451 N N . ARG A 1 182 ? 12.995 -4.315 -7.079 1.00 68.75 182 ARG A N 1
ATOM 1452 C CA . ARG A 1 182 ? 13.417 -2.945 -7.410 1.00 68.75 182 ARG A CA 1
ATOM 1453 C C . ARG A 1 182 ? 14.765 -2.948 -8.124 1.00 68.75 182 ARG A C 1
ATOM 1455 O O . ARG A 1 182 ? 14.890 -2.244 -9.118 1.00 68.75 182 ARG A O 1
ATOM 1462 N N . ILE A 1 183 ? 15.720 -3.758 -7.664 1.00 75.12 183 ILE A N 1
ATOM 1463 C CA . ILE A 1 183 ? 17.036 -3.911 -8.304 1.00 75.12 183 ILE A CA 1
ATOM 1464 C C . ILE A 1 183 ? 16.874 -4.412 -9.742 1.00 75.12 183 ILE A C 1
ATOM 1466 O O . ILE A 1 183 ? 17.335 -3.742 -10.657 1.00 75.12 183 ILE A O 1
ATOM 1470 N N . ILE A 1 184 ? 16.106 -5.485 -9.957 1.00 76.62 184 ILE A N 1
ATOM 1471 C CA . ILE A 1 184 ? 15.839 -6.034 -11.299 1.00 76.62 184 ILE A CA 1
ATOM 1472 C C . ILE A 1 184 ? 15.221 -4.977 -12.231 1.00 76.62 184 ILE A C 1
ATOM 1474 O O . ILE A 1 184 ? 15.570 -4.884 -13.406 1.00 76.62 184 ILE A O 1
ATOM 1478 N N . ARG A 1 185 ? 14.311 -4.137 -11.716 1.00 73.75 185 ARG A N 1
ATOM 1479 C CA . ARG A 1 185 ? 13.735 -3.033 -12.501 1.00 73.75 185 ARG A CA 1
ATOM 1480 C C . ARG A 1 185 ? 14.775 -1.980 -12.876 1.00 73.75 185 ARG A C 1
ATOM 1482 O O . ARG A 1 185 ? 14.768 -1.519 -14.011 1.00 73.75 185 ARG A O 1
ATOM 1489 N N . LEU A 1 186 ? 15.653 -1.601 -11.949 1.00 75.62 186 LEU A N 1
ATOM 1490 C CA . LEU A 1 186 ? 16.743 -0.660 -12.226 1.00 75.62 186 LEU A CA 1
ATOM 1491 C C . LEU A 1 186 ? 17.724 -1.226 -13.257 1.00 75.62 186 LEU A C 1
ATOM 1493 O O . LEU A 1 186 ? 18.104 -0.511 -14.178 1.00 75.62 186 LEU A O 1
ATOM 1497 N N . GLU A 1 187 ? 18.080 -2.506 -13.146 1.00 78.69 187 GLU A N 1
ATOM 1498 C CA . GLU A 1 187 ? 18.921 -3.200 -14.125 1.00 78.69 187 GLU A CA 1
ATOM 1499 C C . GLU A 1 187 ? 18.287 -3.184 -15.521 1.00 78.69 187 GLU A C 1
ATOM 1501 O O . GLU A 1 187 ? 18.967 -2.847 -16.487 1.00 78.69 187 GLU A O 1
ATOM 1506 N N . SER A 1 188 ? 16.976 -3.434 -15.629 1.00 80.50 188 SER A N 1
ATOM 1507 C CA . SER A 1 188 ? 16.241 -3.320 -16.898 1.00 80.50 188 SER A CA 1
ATOM 1508 C C . SER A 1 188 ? 16.358 -1.923 -17.511 1.00 80.50 188 SER A C 1
ATOM 1510 O O . SER A 1 188 ? 16.678 -1.801 -18.688 1.00 80.50 188 SER A O 1
ATOM 1512 N N . PHE A 1 189 ? 16.168 -0.861 -16.719 1.00 81.44 189 PHE A N 1
ATOM 1513 C CA . PHE A 1 189 ? 16.308 0.514 -17.216 1.00 81.44 189 PHE A CA 1
ATOM 1514 C C . PHE A 1 189 ? 17.726 0.828 -17.705 1.00 81.44 189 PHE A C 1
ATOM 1516 O O . PHE A 1 189 ? 17.896 1.534 -18.699 1.00 81.44 189 PHE A O 1
ATOM 1523 N N . VAL A 1 190 ? 18.751 0.318 -17.016 1.00 81.81 190 VAL A N 1
ATOM 1524 C CA . VAL A 1 190 ? 20.151 0.494 -17.427 1.00 81.81 190 VAL A CA 1
ATOM 1525 C C . VAL A 1 190 ? 20.419 -0.219 -18.751 1.00 81.81 190 VAL A C 1
ATOM 1527 O O . VAL A 1 190 ? 21.065 0.358 -19.627 1.00 81.81 190 VAL A O 1
ATOM 1530 N N . VAL A 1 191 ? 19.899 -1.437 -18.920 1.00 84.81 191 VAL A N 1
ATOM 1531 C CA . VAL A 1 191 ? 20.007 -2.194 -20.173 1.00 84.81 191 VAL A CA 1
ATOM 1532 C C . VAL A 1 191 ? 19.322 -1.445 -21.316 1.00 84.81 191 VAL A C 1
ATOM 1534 O O . VAL A 1 191 ? 19.958 -1.219 -22.344 1.00 84.81 191 VAL A O 1
ATOM 1537 N N . ASP A 1 192 ? 18.089 -0.971 -21.127 1.00 82.38 192 ASP A N 1
ATOM 1538 C CA . ASP A 1 192 ? 17.352 -0.223 -22.155 1.00 82.38 192 ASP A CA 1
ATOM 1539 C C . ASP A 1 192 ? 18.095 1.058 -22.573 1.00 82.38 192 ASP A C 1
ATOM 1541 O O . ASP A 1 192 ? 18.205 1.370 -23.761 1.00 82.38 192 ASP A O 1
ATOM 1545 N N . ALA A 1 193 ? 18.679 1.780 -21.612 1.00 84.44 193 ALA A N 1
ATOM 1546 C CA . ALA A 1 193 ? 19.476 2.973 -21.890 1.00 84.44 193 ALA A CA 1
ATOM 1547 C C . ALA A 1 193 ? 20.759 2.658 -22.683 1.00 84.44 193 ALA A C 1
ATOM 1549 O O . ALA A 1 193 ? 21.142 3.420 -23.575 1.00 84.44 193 ALA A O 1
ATOM 1550 N N . GLN A 1 194 ? 21.428 1.540 -22.380 1.00 87.25 194 GLN A N 1
ATOM 1551 C CA . GLN A 1 194 ? 22.610 1.094 -23.122 1.00 87.25 194 GLN A CA 1
ATOM 1552 C C . GLN A 1 194 ? 22.255 0.648 -24.543 1.00 87.25 194 GLN A C 1
ATOM 1554 O O . GLN A 1 194 ? 22.951 1.032 -25.482 1.00 87.25 194 GLN A O 1
ATOM 1559 N N . VAL A 1 195 ? 21.158 -0.095 -24.717 1.00 88.62 195 VAL A N 1
ATOM 1560 C CA . VAL A 1 195 ? 20.655 -0.502 -26.038 1.00 88.62 195 VAL A CA 1
ATOM 1561 C C . VAL A 1 195 ? 20.327 0.727 -26.881 1.00 88.62 195 VAL A C 1
ATOM 1563 O O . VAL A 1 195 ? 20.848 0.852 -27.986 1.00 88.62 195 VAL A O 1
ATOM 1566 N N . ALA A 1 196 ? 19.582 1.694 -26.339 1.00 88.88 196 ALA A N 1
ATOM 1567 C CA . ALA A 1 196 ? 19.243 2.927 -27.051 1.00 88.88 196 ALA A CA 1
ATOM 1568 C C . ALA A 1 196 ? 20.489 3.730 -27.472 1.00 88.88 196 ALA A C 1
ATOM 1570 O O . ALA A 1 196 ? 20.539 4.307 -28.563 1.00 88.88 196 ALA A O 1
ATOM 1571 N N . LYS A 1 197 ? 21.528 3.757 -26.626 1.00 91.75 197 LYS A N 1
ATOM 1572 C CA . LYS A 1 197 ? 22.810 4.388 -26.965 1.00 91.75 197 LYS A CA 1
ATOM 1573 C C . LYS A 1 197 ? 23.501 3.663 -28.124 1.00 91.75 197 LYS A C 1
ATOM 1575 O O . LYS A 1 197 ? 23.916 4.321 -29.077 1.00 91.75 197 LYS A O 1
ATOM 1580 N N . LEU A 1 198 ? 23.589 2.334 -28.064 1.00 90.81 198 LEU A N 1
ATOM 1581 C CA . LEU A 1 198 ? 24.206 1.515 -29.110 1.00 90.81 198 LEU A CA 1
ATOM 1582 C C . LEU A 1 198 ? 23.451 1.611 -30.441 1.00 90.81 198 LEU A C 1
ATOM 1584 O O . LEU A 1 198 ? 24.077 1.704 -31.494 1.00 90.81 198 LEU A O 1
ATOM 1588 N N . GLU A 1 199 ? 22.119 1.650 -30.416 1.00 92.44 199 GLU A N 1
ATOM 1589 C CA . GLU A 1 199 ? 21.298 1.856 -31.614 1.00 92.44 199 GLU A CA 1
ATOM 1590 C C . GLU A 1 199 ? 21.579 3.213 -32.264 1.00 92.44 199 GLU A C 1
ATOM 1592 O O . GLU A 1 199 ? 21.748 3.300 -33.484 1.00 92.44 199 GLU A O 1
ATOM 1597 N N . LYS A 1 200 ? 21.700 4.274 -31.457 1.00 94.25 200 LYS A N 1
ATOM 1598 C CA . LYS A 1 200 ? 22.040 5.614 -31.948 1.00 94.25 200 LYS A CA 1
ATOM 1599 C C . LYS A 1 200 ? 23.438 5.660 -32.567 1.00 94.25 200 LYS A C 1
ATOM 1601 O O . LYS A 1 200 ? 23.604 6.223 -33.648 1.00 94.25 200 LYS A O 1
ATOM 1606 N N . GLU A 1 201 ? 24.430 5.070 -31.905 1.00 93.31 201 GLU A N 1
ATOM 1607 C CA . GLU A 1 201 ? 25.804 4.987 -32.418 1.00 93.31 201 GLU A CA 1
ATOM 1608 C C . GLU A 1 201 ? 25.874 4.153 -33.706 1.00 93.31 201 GLU A C 1
ATOM 1610 O O . GLU A 1 201 ? 26.512 4.569 -34.672 1.00 93.31 201 GLU A O 1
ATOM 1615 N N . SER A 1 202 ? 25.150 3.031 -33.766 1.00 92.38 202 SER A N 1
ATOM 1616 C CA . SER A 1 202 ? 25.060 2.185 -34.960 1.00 92.38 202 SER A CA 1
ATOM 1617 C C . SER A 1 202 ? 24.432 2.920 -36.143 1.00 92.38 202 SER A C 1
ATOM 1619 O O . SER A 1 202 ? 24.943 2.836 -37.260 1.00 92.38 202 SER A O 1
ATOM 1621 N N . ASN A 1 203 ? 23.346 3.663 -35.918 1.00 93.00 203 ASN A N 1
ATOM 1622 C CA . ASN A 1 203 ? 22.692 4.428 -36.977 1.00 93.00 203 ASN A CA 1
ATOM 1623 C C . ASN A 1 203 ? 23.594 5.541 -37.506 1.00 93.00 203 ASN A C 1
ATOM 1625 O O . ASN A 1 203 ? 23.743 5.660 -38.719 1.00 93.00 203 ASN A O 1
ATOM 1629 N N . LYS A 1 204 ? 24.274 6.272 -36.616 1.00 94.25 204 LYS A N 1
ATOM 1630 C CA . LYS A 1 204 ? 25.248 7.284 -37.027 1.00 94.25 204 LYS A CA 1
ATOM 1631 C C . LYS A 1 204 ? 26.376 6.675 -37.866 1.00 94.25 204 LYS A C 1
ATOM 1633 O O . LYS A 1 204 ? 26.663 7.168 -38.948 1.00 94.25 204 LYS A O 1
ATOM 1638 N N . ALA A 1 205 ? 26.950 5.555 -37.425 1.00 93.56 205 ALA A N 1
ATOM 1639 C CA . ALA A 1 205 ? 27.997 4.869 -38.181 1.00 93.56 205 ALA A CA 1
ATOM 1640 C C . ALA A 1 205 ? 27.517 4.409 -39.572 1.00 93.56 205 ALA A C 1
ATOM 1642 O O . ALA A 1 205 ? 28.264 4.482 -40.545 1.00 93.56 205 ALA A O 1
ATOM 1643 N N . LYS A 1 206 ? 26.260 3.960 -39.697 1.00 94.31 206 LYS A N 1
ATOM 1644 C CA . LYS A 1 206 ? 25.665 3.607 -40.998 1.00 94.31 206 LYS A CA 1
ATOM 1645 C C . LYS A 1 206 ? 25.497 4.820 -41.911 1.00 94.31 206 LYS A C 1
ATOM 1647 O O . LYS A 1 206 ? 25.690 4.682 -43.116 1.00 94.31 206 LYS A O 1
ATOM 1652 N N . GLU A 1 207 ? 25.100 5.966 -41.368 1.00 94.56 207 GLU A N 1
ATOM 1653 C CA . GLU A 1 207 ? 24.968 7.217 -42.123 1.00 94.56 207 GLU A CA 1
ATOM 1654 C C . GLU A 1 207 ? 26.330 7.717 -42.609 1.00 94.56 207 GLU A C 1
ATOM 1656 O O . GLU A 1 207 ? 26.474 8.006 -43.797 1.00 94.56 207 GLU A O 1
ATOM 1661 N N . ASP A 1 208 ? 27.338 7.714 -41.734 1.00 94.31 208 ASP A N 1
ATOM 1662 C CA . ASP A 1 208 ? 28.709 8.113 -42.065 1.00 94.31 208 ASP A CA 1
ATOM 1663 C C . ASP A 1 208 ? 29.285 7.228 -43.190 1.00 94.31 208 ASP A C 1
ATOM 1665 O O . ASP A 1 208 ? 29.796 7.737 -44.188 1.00 94.31 208 ASP A O 1
ATOM 1669 N N . LEU A 1 209 ? 29.112 5.901 -43.095 1.00 94.69 209 LEU A N 1
ATOM 1670 C CA . LEU A 1 209 ? 29.543 4.960 -44.138 1.00 94.69 209 LEU A CA 1
ATOM 1671 C C . LEU A 1 209 ? 28.806 5.165 -45.467 1.00 94.69 209 LEU A C 1
ATOM 1673 O O . LEU A 1 209 ? 29.413 5.071 -46.533 1.00 94.69 209 LEU A O 1
ATOM 1677 N N . ARG A 1 210 ? 27.494 5.436 -45.433 1.00 95.00 210 ARG A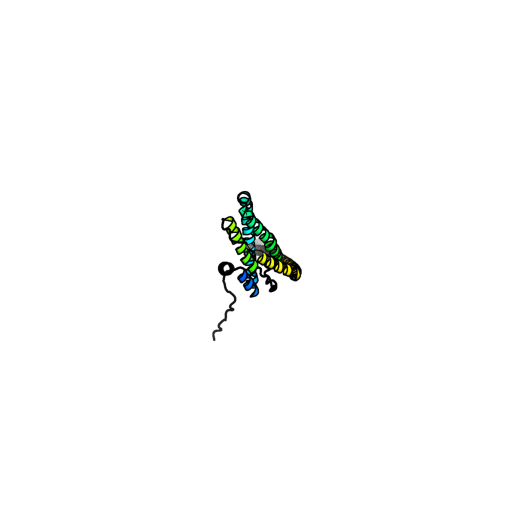 N 1
ATOM 1678 C CA . ARG A 1 210 ? 26.723 5.737 -46.651 1.00 95.00 210 ARG A CA 1
ATOM 1679 C C . ARG A 1 210 ? 27.240 6.998 -47.326 1.00 95.00 210 ARG A C 1
ATOM 1681 O O . ARG A 1 210 ? 27.445 6.994 -48.536 1.00 95.00 210 ARG A O 1
ATOM 1688 N N . TRP A 1 211 ? 27.486 8.041 -46.541 1.00 95.38 211 TRP A N 1
ATOM 1689 C CA . TRP A 1 211 ? 28.033 9.291 -47.046 1.00 95.38 211 TRP A CA 1
ATOM 1690 C C . TRP A 1 211 ? 29.414 9.085 -47.684 1.00 95.38 211 TRP A C 1
ATOM 1692 O O . TRP A 1 211 ? 29.665 9.583 -48.781 1.00 95.38 211 TRP A O 1
ATOM 1702 N N . GLU A 1 212 ? 30.286 8.293 -47.056 1.00 95.31 212 GLU A N 1
ATOM 1703 C CA . GLU A 1 212 ? 31.605 7.966 -47.606 1.00 95.31 212 GLU A CA 1
ATOM 1704 C C . GLU A 1 212 ? 31.509 7.187 -48.931 1.00 95.31 212 GLU A C 1
ATOM 1706 O O . GLU A 1 212 ? 32.208 7.513 -49.894 1.00 95.31 212 GLU A O 1
ATOM 1711 N N . ILE A 1 213 ? 30.598 6.212 -49.028 1.00 95.81 213 ILE A N 1
ATOM 1712 C CA . ILE A 1 213 ? 30.334 5.471 -50.273 1.00 95.81 213 ILE A CA 1
ATOM 1713 C C . ILE A 1 213 ? 29.885 6.418 -51.392 1.00 95.81 213 ILE A C 1
ATOM 1715 O O . ILE A 1 213 ? 30.391 6.324 -52.514 1.00 95.81 213 ILE A O 1
ATOM 1719 N N . ASP A 1 214 ? 28.974 7.347 -51.103 1.00 94.69 214 ASP A N 1
ATOM 1720 C CA . ASP A 1 214 ? 28.477 8.305 -52.093 1.00 94.69 214 ASP A CA 1
ATOM 1721 C C . ASP A 1 214 ? 29.591 9.240 -52.587 1.00 94.69 214 ASP A C 1
ATOM 1723 O O . ASP A 1 214 ? 29.725 9.468 -53.795 1.00 94.69 214 ASP A O 1
ATOM 1727 N N . GLN A 1 215 ? 30.450 9.721 -51.683 1.00 95.44 215 GLN A N 1
ATOM 1728 C CA . GLN A 1 215 ? 31.634 10.510 -52.040 1.00 95.44 215 GLN A CA 1
ATOM 1729 C C . GLN A 1 215 ? 32.597 9.718 -52.936 1.00 95.44 215 GLN A C 1
ATOM 1731 O O . GLN A 1 215 ? 33.071 10.225 -53.960 1.00 95.44 215 GLN A O 1
ATOM 1736 N N . LEU A 1 216 ? 32.862 8.452 -52.601 1.00 95.44 216 LEU A N 1
ATOM 1737 C CA . LEU A 1 216 ? 33.718 7.576 -53.403 1.00 95.44 216 LEU A CA 1
ATOM 1738 C C . LEU A 1 216 ? 33.123 7.307 -54.790 1.00 95.44 216 LEU A C 1
ATOM 1740 O O . LEU A 1 216 ? 33.858 7.330 -55.781 1.00 95.44 216 LEU A O 1
ATOM 1744 N N . HIS A 1 217 ? 31.808 7.108 -54.898 1.00 95.50 217 HIS A N 1
ATOM 1745 C CA . HIS A 1 217 ? 31.122 6.960 -56.181 1.00 95.50 217 HIS A CA 1
ATOM 1746 C C . HIS A 1 217 ? 31.242 8.211 -57.054 1.00 95.50 217 HIS A C 1
ATOM 1748 O O . HIS A 1 217 ? 31.569 8.093 -58.240 1.00 95.50 217 HIS A O 1
ATOM 1754 N N . GLN A 1 218 ? 31.041 9.403 -56.486 1.00 94.50 218 GLN A N 1
ATOM 1755 C CA . GLN A 1 218 ? 31.213 10.664 -57.214 1.00 94.50 218 GLN A CA 1
ATOM 1756 C C . GLN A 1 218 ? 32.653 10.826 -57.714 1.00 94.50 218 GLN A C 1
ATOM 1758 O O . GLN A 1 218 ? 32.870 11.078 -58.903 1.00 94.50 218 GLN A O 1
ATOM 1763 N N . LYS A 1 219 ? 33.644 10.585 -56.847 1.00 94.62 219 LYS A N 1
ATOM 1764 C CA . LYS A 1 219 ? 35.067 10.661 -57.206 1.00 94.62 219 LYS A CA 1
ATOM 1765 C C . LYS A 1 219 ? 35.441 9.660 -58.301 1.00 94.62 219 LYS A C 1
ATOM 1767 O O . LYS A 1 219 ? 36.152 10.011 -59.239 1.00 94.62 219 LYS A O 1
ATOM 1772 N N . ASN A 1 220 ? 34.937 8.428 -58.231 1.00 96.00 220 ASN A N 1
ATOM 1773 C CA . ASN A 1 220 ? 35.182 7.401 -59.248 1.00 96.00 220 ASN A CA 1
ATOM 1774 C C . ASN A 1 220 ? 34.537 7.771 -60.597 1.00 96.00 220 ASN A C 1
ATOM 1776 O O . ASN A 1 220 ? 35.157 7.620 -61.649 1.00 96.00 220 ASN A O 1
ATOM 1780 N N . SER A 1 221 ? 33.320 8.324 -60.580 1.00 95.56 221 SER A N 1
ATOM 1781 C CA . SER A 1 221 ? 32.655 8.835 -61.785 1.00 95.56 221 SER A CA 1
ATOM 1782 C C . SER A 1 221 ? 33.465 9.949 -62.456 1.00 95.56 221 SER A C 1
ATOM 1784 O O . SER A 1 221 ? 33.684 9.906 -63.672 1.00 95.56 221 SER A O 1
ATOM 1786 N N . GLN A 1 222 ? 33.988 10.889 -61.662 1.00 95.25 222 GLN A N 1
ATOM 1787 C CA . GLN A 1 222 ? 34.852 11.957 -62.157 1.00 95.25 222 GLN A CA 1
ATOM 1788 C C . GLN A 1 222 ? 36.145 11.397 -62.766 1.00 95.25 222 GLN A C 1
ATOM 1790 O O . GLN A 1 222 ? 36.442 11.683 -63.922 1.00 95.25 222 GLN A O 1
ATOM 1795 N N . LEU A 1 223 ? 36.843 10.495 -62.068 1.00 95.94 223 LEU A N 1
ATOM 1796 C CA . LEU A 1 223 ? 38.055 9.847 -62.588 1.00 95.94 223 LEU A CA 1
ATOM 1797 C C . LEU A 1 223 ? 37.806 9.095 -63.904 1.00 95.94 223 LEU A C 1
ATOM 1799 O O . LEU A 1 223 ? 38.641 9.118 -64.807 1.00 95.94 223 LEU A O 1
ATOM 1803 N N . ARG A 1 224 ? 36.646 8.444 -64.061 1.00 95.88 224 ARG A N 1
ATOM 1804 C CA . ARG A 1 224 ? 36.254 7.794 -65.325 1.00 95.88 224 ARG A CA 1
ATOM 1805 C C . ARG A 1 224 ? 36.013 8.794 -66.453 1.00 95.88 224 ARG A C 1
ATOM 1807 O O . ARG A 1 224 ? 36.202 8.446 -67.620 1.00 95.88 224 ARG A O 1
ATOM 1814 N N . LYS A 1 225 ? 35.532 9.999 -66.147 1.00 96.12 225 LYS A N 1
ATOM 1815 C CA . LYS A 1 225 ? 35.385 11.079 -67.129 1.00 96.12 225 LYS A CA 1
ATOM 1816 C C . LYS A 1 225 ? 36.760 11.596 -67.548 1.00 96.12 225 LYS A C 1
ATOM 1818 O O . LYS A 1 225 ? 37.055 11.564 -68.740 1.00 96.12 225 LYS A O 1
ATOM 1823 N N . ASP A 1 226 ? 37.610 11.930 -66.583 1.00 95.81 226 ASP A N 1
ATOM 1824 C CA . ASP A 1 226 ? 38.960 12.452 -66.825 1.00 95.81 226 ASP A CA 1
ATOM 1825 C C . ASP A 1 226 ? 39.811 11.449 -67.620 1.00 95.81 226 ASP A C 1
ATOM 1827 O O . ASP A 1 226 ? 40.477 11.811 -68.584 1.00 95.81 226 ASP A O 1
ATOM 1831 N N . ASN A 1 227 ? 39.723 10.153 -67.301 1.00 96.00 227 ASN A N 1
ATOM 1832 C CA . ASN A 1 227 ? 40.428 9.098 -68.038 1.00 96.00 227 ASN A CA 1
ATOM 1833 C C . ASN A 1 227 ? 39.971 9.012 -69.509 1.00 96.00 227 ASN A C 1
ATOM 1835 O O . ASN A 1 227 ? 40.794 8.873 -70.413 1.00 96.00 227 ASN A O 1
ATOM 1839 N N . ARG A 1 228 ? 38.663 9.148 -69.779 1.00 95.44 228 ARG A N 1
ATOM 1840 C CA . ARG A 1 228 ? 38.144 9.187 -71.160 1.00 95.44 228 ARG A CA 1
ATOM 1841 C C . ARG A 1 228 ? 38.656 10.406 -71.926 1.00 95.44 228 ARG A C 1
ATOM 1843 O O . ARG A 1 228 ? 39.034 10.269 -73.087 1.00 95.44 228 ARG A O 1
ATOM 1850 N N . GLU A 1 229 ? 38.692 11.568 -71.284 1.00 95.62 229 GLU A N 1
ATOM 1851 C CA . GLU A 1 229 ? 39.191 12.806 -71.885 1.00 95.62 229 GLU A CA 1
ATOM 1852 C C . GLU A 1 229 ? 40.696 12.740 -72.172 1.00 95.62 229 GLU A C 1
ATOM 1854 O O . GLU A 1 229 ? 41.132 13.057 -73.278 1.00 95.62 229 GLU A O 1
ATOM 1859 N N . MET A 1 230 ? 41.484 12.226 -71.226 1.00 95.25 230 MET A N 1
ATOM 1860 C CA . MET A 1 230 ? 42.921 12.014 -71.399 1.00 95.25 230 MET A CA 1
ATOM 1861 C C . MET A 1 230 ? 43.223 11.063 -72.555 1.00 95.25 230 MET A C 1
ATOM 1863 O O . MET A 1 230 ? 44.069 11.378 -73.388 1.00 95.25 230 MET A O 1
ATOM 1867 N N . LYS A 1 231 ? 42.489 9.948 -72.673 1.00 95.44 231 LYS A N 1
ATOM 1868 C CA . LYS A 1 231 ? 42.614 9.036 -73.822 1.00 95.44 231 LYS A CA 1
ATOM 1869 C C . LYS A 1 231 ? 42.298 9.730 -75.148 1.00 95.44 231 LYS A C 1
ATOM 1871 O O . LYS A 1 231 ? 43.003 9.519 -76.131 1.00 95.44 231 LYS A O 1
ATOM 1876 N N . ALA A 1 232 ? 41.266 10.574 -75.189 1.00 94.81 232 ALA A N 1
ATOM 1877 C CA . ALA A 1 232 ? 40.924 11.336 -76.389 1.00 94.81 232 ALA A CA 1
ATOM 1878 C C . ALA A 1 232 ? 42.018 12.353 -76.765 1.00 94.81 232 ALA A C 1
ATOM 1880 O O . ALA A 1 232 ? 42.368 12.482 -77.939 1.00 94.81 232 ALA A O 1
ATOM 1881 N N . ASN A 1 233 ? 42.583 13.050 -75.777 1.00 94.88 233 ASN A N 1
ATOM 1882 C CA . ASN A 1 233 ? 43.680 13.994 -75.983 1.00 94.88 233 ASN A CA 1
ATOM 1883 C C . ASN A 1 233 ? 44.965 13.289 -76.433 1.00 94.88 233 ASN A C 1
ATOM 1885 O O . ASN A 1 233 ? 45.628 13.777 -77.347 1.00 94.88 233 ASN A O 1
ATOM 1889 N N . GLN A 1 234 ? 45.273 12.126 -75.855 1.00 95.00 234 GLN A N 1
ATOM 1890 C CA . GLN A 1 234 ? 46.394 11.288 -76.269 1.00 95.00 234 GLN A CA 1
ATOM 1891 C C . GLN A 1 234 ? 46.273 10.894 -77.747 1.00 95.00 234 GLN A C 1
ATOM 1893 O O . GLN A 1 234 ? 47.182 11.190 -78.516 1.00 95.00 234 GLN A O 1
ATOM 1898 N N . MET A 1 235 ? 45.129 10.346 -78.174 1.00 93.88 235 MET A N 1
ATOM 1899 C CA . MET A 1 235 ? 44.913 9.967 -79.580 1.00 93.88 235 MET A CA 1
ATOM 1900 C C . MET A 1 235 ? 45.064 11.154 -80.545 1.00 93.88 235 MET A C 1
ATOM 1902 O O . MET A 1 235 ? 45.635 11.022 -81.625 1.00 93.88 235 MET A O 1
ATOM 1906 N N . ARG A 1 236 ? 44.585 12.349 -80.166 1.00 94.88 236 ARG A N 1
ATOM 1907 C CA . ARG A 1 236 ? 44.765 13.567 -80.979 1.00 94.88 236 ARG A CA 1
ATOM 1908 C C . ARG A 1 236 ? 46.231 13.976 -81.098 1.00 94.88 236 ARG A C 1
ATOM 1910 O O . ARG A 1 236 ? 46.640 14.453 -82.155 1.00 94.88 236 ARG A O 1
ATOM 1917 N N . LEU A 1 237 ? 46.999 13.858 -80.016 1.00 95.31 237 LEU A N 1
ATOM 1918 C CA . LEU A 1 237 ? 48.427 14.164 -80.024 1.00 95.31 237 LEU A CA 1
ATOM 1919 C C . LEU A 1 237 ? 49.193 13.156 -80.877 1.00 95.31 237 LEU A C 1
ATOM 1921 O O . LEU A 1 237 ? 49.966 13.584 -81.727 1.00 95.31 237 LEU A O 1
ATOM 1925 N N . GLU A 1 238 ? 48.919 11.861 -80.722 1.00 94.12 238 GLU A N 1
ATOM 1926 C CA . GLU A 1 238 ? 49.499 10.792 -81.545 1.00 94.12 238 GLU A CA 1
ATOM 1927 C C . GLU A 1 238 ? 49.247 11.044 -83.039 1.00 94.12 238 GLU A C 1
ATOM 1929 O O . GLU A 1 238 ? 50.197 11.088 -83.817 1.00 94.12 238 GLU A O 1
ATOM 1934 N N . ALA A 1 239 ? 48.009 11.365 -83.432 1.00 93.94 239 ALA A N 1
ATOM 1935 C CA . ALA A 1 239 ? 47.682 11.695 -84.822 1.00 93.94 239 ALA A CA 1
ATOM 1936 C C . ALA A 1 239 ? 48.439 12.932 -85.348 1.00 93.94 239 ALA A C 1
ATOM 1938 O O . ALA A 1 239 ? 48.856 12.978 -86.505 1.00 93.94 239 ALA A O 1
ATOM 1939 N N . ARG A 1 240 ? 48.634 13.964 -84.512 1.00 95.06 240 ARG A N 1
ATOM 1940 C CA . ARG A 1 240 ? 49.417 15.156 -84.888 1.00 95.06 240 ARG A CA 1
ATOM 1941 C C . ARG A 1 240 ? 50.901 14.840 -85.035 1.00 95.06 240 ARG A C 1
ATOM 1943 O O . ARG A 1 240 ? 51.529 15.385 -85.942 1.00 95.06 240 ARG A O 1
ATOM 1950 N N . VAL A 1 241 ? 51.447 14.006 -84.151 1.00 95.69 241 VAL A N 1
ATOM 1951 C CA . VAL A 1 241 ? 52.835 13.536 -84.221 1.00 95.69 241 VAL A CA 1
ATOM 1952 C C . VAL A 1 241 ? 53.042 12.754 -85.511 1.00 95.69 241 VAL A C 1
ATOM 1954 O O . VAL A 1 241 ? 53.931 13.106 -86.277 1.00 95.69 241 VAL A O 1
ATOM 1957 N N . GLU A 1 242 ? 52.161 11.808 -85.831 1.00 94.06 242 GLU A N 1
ATOM 1958 C CA . GLU A 1 242 ? 52.229 11.029 -87.072 1.00 94.06 242 GLU A CA 1
ATOM 1959 C C . GLU A 1 242 ? 52.173 11.926 -88.324 1.00 94.06 242 GLU A C 1
ATOM 1961 O O . GLU A 1 242 ? 52.978 11.781 -89.248 1.00 94.06 242 GLU A O 1
ATOM 1966 N N . ALA A 1 243 ? 51.288 12.932 -88.342 1.00 93.44 243 ALA A N 1
ATOM 1967 C CA . ALA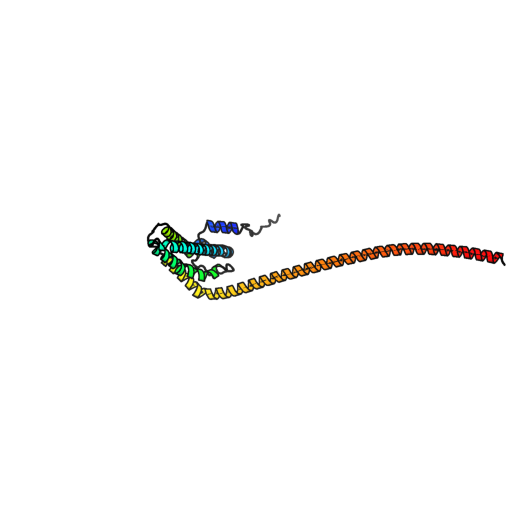 A 1 243 ? 51.219 13.887 -89.450 1.00 93.44 243 ALA A CA 1
ATOM 1968 C C . ALA A 1 243 ? 52.509 14.717 -89.595 1.00 93.44 243 ALA A C 1
ATOM 1970 O O . ALA A 1 243 ? 52.943 15.007 -90.714 1.00 93.44 243 ALA A O 1
ATOM 1971 N N . LEU A 1 244 ? 53.118 15.129 -88.477 1.00 93.81 244 LEU A N 1
ATOM 1972 C CA . LEU A 1 244 ? 54.396 15.841 -88.475 1.00 93.81 244 LEU A CA 1
ATOM 1973 C C . LEU A 1 244 ? 55.529 14.938 -88.959 1.00 93.81 244 LEU A C 1
ATOM 1975 O O . LEU A 1 244 ? 56.291 15.354 -89.827 1.00 93.81 244 LEU A O 1
ATOM 1979 N N . GLU A 1 245 ? 55.611 13.703 -88.469 1.00 94.00 245 GLU A N 1
ATOM 1980 C CA . GLU A 1 245 ? 56.589 12.714 -88.925 1.00 94.00 245 GLU A CA 1
ATOM 1981 C C . GLU A 1 245 ? 56.497 12.488 -90.433 1.00 94.00 245 GLU A C 1
ATOM 1983 O O . GLU A 1 245 ? 57.518 12.461 -91.119 1.00 94.00 245 GLU A O 1
ATOM 1988 N N . GLN A 1 246 ? 55.285 12.388 -90.981 1.00 91.25 246 GLN A N 1
ATOM 1989 C CA . GLN A 1 246 ? 55.085 12.216 -92.417 1.00 91.25 246 GLN A CA 1
ATOM 1990 C C . GLN A 1 246 ? 55.537 13.445 -93.216 1.00 91.25 246 GLN A C 1
ATOM 1992 O O . GLN A 1 246 ? 56.172 13.306 -94.268 1.00 91.25 246 GLN A O 1
ATOM 1997 N N . LYS A 1 247 ? 55.269 14.657 -92.713 1.00 93.00 247 LYS A N 1
ATOM 1998 C CA . LYS A 1 247 ? 55.776 15.903 -93.311 1.00 93.00 247 LYS A CA 1
ATOM 1999 C C . LYS A 1 247 ? 57.302 15.964 -93.271 1.00 93.00 247 LYS A C 1
ATOM 2001 O O . LYS A 1 247 ? 57.904 16.276 -94.293 1.00 93.00 247 LYS A O 1
ATOM 2006 N N . PHE A 1 248 ? 57.927 15.610 -92.148 1.00 92.31 248 PHE A N 1
ATOM 2007 C CA . PHE A 1 248 ? 59.386 15.549 -92.027 1.00 92.31 248 PHE A CA 1
ATOM 2008 C C . PHE A 1 248 ? 59.998 14.512 -92.971 1.00 92.31 248 PHE A C 1
ATOM 2010 O O . PHE A 1 248 ? 60.947 14.834 -93.677 1.00 92.31 248 PHE A O 1
ATOM 2017 N N . LYS A 1 249 ? 59.423 13.306 -93.065 1.00 91.12 249 LYS A N 1
ATOM 2018 C CA . LYS A 1 249 ? 59.842 12.282 -94.039 1.00 91.12 249 LYS A CA 1
ATOM 2019 C C . LYS A 1 249 ? 59.742 12.794 -95.477 1.00 91.12 249 LYS A C 1
ATOM 2021 O O . LYS A 1 249 ? 60.619 12.514 -96.285 1.00 91.12 249 LYS A O 1
ATOM 2026 N N . THR A 1 250 ? 58.691 13.548 -95.796 1.00 88.50 250 THR A N 1
ATOM 2027 C CA . THR A 1 250 ? 58.505 14.140 -97.129 1.00 88.50 250 THR A CA 1
ATOM 2028 C C . THR A 1 250 ? 59.546 15.224 -97.410 1.00 88.50 250 THR A C 1
ATOM 2030 O O . THR A 1 250 ? 60.174 15.194 -98.462 1.00 88.50 250 THR A O 1
ATOM 2033 N N . LEU A 1 251 ? 59.786 16.136 -96.462 1.00 88.62 251 LEU A N 1
ATOM 2034 C CA . LEU A 1 251 ? 60.827 17.163 -96.576 1.00 88.62 251 LEU A CA 1
ATOM 2035 C C . LEU A 1 251 ? 62.222 16.550 -96.724 1.00 88.62 251 LEU A C 1
ATOM 2037 O O . LEU A 1 251 ? 62.984 16.983 -97.580 1.00 88.62 251 LEU A O 1
ATOM 2041 N N . ALA A 1 252 ? 62.537 15.513 -95.946 1.00 85.69 252 ALA A N 1
ATOM 2042 C CA . ALA A 1 252 ? 63.815 14.814 -96.032 1.00 85.69 252 ALA A CA 1
ATOM 2043 C C . ALA A 1 252 ? 64.055 14.199 -97.421 1.00 85.69 252 ALA A C 1
ATOM 2045 O O . ALA A 1 252 ? 65.172 14.262 -97.914 1.00 85.69 252 ALA A O 1
ATOM 2046 N N . ARG A 1 253 ? 63.009 13.670 -98.078 1.00 81.62 253 ARG A N 1
ATOM 2047 C CA . ARG A 1 253 ? 63.092 13.163 -99.463 1.00 81.62 253 ARG A CA 1
ATOM 2048 C C . ARG A 1 253 ? 63.246 14.257 -100.519 1.00 81.62 253 ARG A C 1
ATOM 2050 O O . ARG A 1 253 ? 63.725 13.969 -101.603 1.00 81.62 253 ARG A O 1
ATOM 2057 N N . LEU A 1 254 ? 62.772 15.473 -100.250 1.00 81.00 254 LEU A N 1
ATOM 2058 C CA . LEU A 1 254 ? 62.899 16.610 -101.174 1.00 81.00 254 LEU A CA 1
ATOM 2059 C C . LEU A 1 254 ? 64.263 17.307 -101.061 1.00 81.00 254 LEU A C 1
ATOM 2061 O O . LEU A 1 254 ? 64.637 18.059 -101.955 1.00 81.00 254 LEU A O 1
ATOM 2065 N N . LEU A 1 255 ? 64.972 17.093 -99.951 1.00 77.19 255 LEU A N 1
ATOM 2066 C CA . LEU A 1 255 ? 66.297 17.648 -99.666 1.00 77.19 255 LEU A CA 1
ATOM 2067 C C . LEU A 1 255 ? 67.445 16.665 -99.972 1.00 77.19 255 LEU A C 1
ATOM 2069 O O . LEU A 1 255 ? 68.605 17.041 -99.815 1.00 77.19 255 LEU A O 1
ATOM 2073 N N . SER A 1 256 ? 67.125 15.430 -100.371 1.00 55.88 256 SER A N 1
ATOM 2074 C CA . SER A 1 256 ? 68.057 14.388 -100.831 1.00 55.88 256 SER A CA 1
ATOM 2075 C C . SER A 1 256 ? 68.084 14.307 -102.350 1.00 55.88 256 SER A C 1
ATOM 2077 O O . SER A 1 256 ? 69.191 14.185 -102.909 1.00 55.88 256 SER A O 1
#

Secondary structure (DSSP, 8-state):
--------S------HHHHHHHHHHH--HHHHHHHHTT-HHHHHHHHHHHHHHHHHHHHHHHHHHHHHHHHHTT-GGGHHHHHHHHHHIIIIIHHHHHTTHHHH---S--TT---THHHHHHHHHHHHHHHHHHHTT---S----HHHHHHHHHHHHHHHHHTHHHHHHHHHHHHHHHHHHHHHHHHHHHHHHHHHHHHHHHHHHHHHHHHHHHHHHHHHHHHHHHHHHHHHHHHHHHHHHHHHHHHHHHHHHH--

Sequence (256 aa):
MKKTLVSHPSKPNIPVIALQAVLTNCFNYEHLGRLREVHPHWDEIAGQLLNSGYYKLLERSDKLLMALQRKVVSDPGLHYATNVLTNIQVHILNPVDIMRAVIDEGQKPTRVCCFPYGVILDKTFLLLDRVEAMLHGSYEETVNWEPVAKLAKKAASHYRGNLERVMEERMGENLRLKAAQRIIRLESFVVDAQVAKLEKESNKAKEDLRWEIDQLHQKNSQLRKDNREMKANQMRLEARVEALEQKFKTLARLLS

Radius of gyration: 45.06 Å; chains: 1; bounding box: 96×52×135 Å